Protein AF-0000000070242480 (afdb_homodimer)

Organism: Natronomonas pharaonis (strain ATCC 35678 / DSM 2160 / CIP 103997 / JCM 8858 / NBRC 14720 / NCIMB 2260 / Gabara) (NCBI:txid348780)

Solvent-accessible surface area (backbone atoms only — not comparable to full-atom values): 14295 Å² total; per-residue (Å²): 122,54,41,38,25,44,35,51,63,50,47,48,34,41,70,59,64,35,64,67,38,50,55,55,50,55,77,43,66,78,36,47,43,32,32,33,17,67,33,51,28,51,47,38,44,26,24,78,72,64,75,32,84,49,53,57,66,54,49,51,50,52,43,65,74,69,34,41,76,38,63,38,27,67,66,26,28,50,42,14,42,53,49,43,52,55,26,47,79,68,76,56,60,69,57,70,68,57,32,41,56,48,13,47,14,63,75,68,71,24,31,28,33,37,61,58,66,79,52,68,37,69,79,42,44,73,79,42,54,62,42,82,40,82,91,122,122,54,41,39,24,44,33,53,64,50,48,48,35,41,70,58,64,36,64,67,37,49,53,56,51,55,77,43,66,78,37,46,42,30,34,32,17,68,35,50,29,50,48,38,45,26,24,76,73,65,75,33,83,48,54,55,67,54,48,52,50,52,42,65,73,71,34,40,75,36,64,38,27,67,66,26,30,50,41,14,40,52,51,44,52,56,26,47,77,68,75,56,60,69,57,69,68,58,33,41,57,47,13,48,12,61,74,68,70,24,32,29,33,36,61,59,64,78,54,67,38,69,81,43,44,74,77,42,55,61,43,82,41,82,90,121

pLDDT: mean 96.91, std 2.94, range [77.88, 98.88]

Radius of gyration: 18.8 Å; Cα contacts (8 Å, |Δi|>4): 505; chains: 2; bounding box: 35×50×43 Å

Nearest PDB structures (foldseek):
  5ecw-assembly1_A  TM=7.797E-01  e=3.705E-08  Shigella flexneri
  5ed0-assembly2_B  TM=7.811E-01  e=4.471E-08  Shigella flexneri
  5ecy-assembly1_E  TM=7.741E-01  e=4.471E-08  Shigella flexneri
  6sd6-assembly1_C  TM=7.786E-01  e=6.227E-07  Shigella sonnei
  3tnd-assembly1_G  TM=7.473E-01  e=1.241E-06  Shigella flexneri

InterPro domains:
  IPR002716 PIN domain [PF01850] (5-119)
  IPR022907 VapC family [MF_00265] (4-129)
  IPR029060 PIN-like domain superfamily [SSF88723] (1-117)
  IPR050556 Type II toxin-antitoxin system RNase [PTHR33653] (2-120)

Sequence (272 aa):
MTLLVIDTNLLSDYLNGTDEARAFLAAFERDRWGVPSIVLFEALMGSLYGHIDATPDEIVRSVDSSMEVLETGMETAIEAQELQAALLSRGAPVDQLDALIAAAALEHGGTFATAEKQFWTDDVQEIIQVEPYDPYMTLLVIDTNLLSDYLNGTDEARAFLAAFERDRWGVPSIVLFEALMGSLYGHIDATPDEIVRSVDSSMEVLETGMETAIEAQELQAALLSRGAPVDQLDALIAAAALEHGGTFATAEKQFWTDDVQEIIQVEPYDPY

Foldseek 3Di:
DFEEEEAQVLLLCVQQPPPLSVVVVVVVQVHAYEYEPVSLVVNQVCCVVVNHDDHNVRSCVVCVVRHHYQYQDPQLLVLLVVLQVQCVVVVLHDPSVVSSSQSSCVSVVHEYEDCPCSCVDPSNCVPGHYDHRPPD/DFEEEEAQVLLLCVQQPPPLSVVVVVVVQVHAYEYEPVSLVVNQVCCVVVNHPDHNVRSCVVCVVRHHYQYQDPQLLVLLVVLQVQCVVVVLHDPSVVSSSQSSCVVVVHEYEDCPCSCVDPSNCVPGHYDHRPPD

Secondary structure (DSSP, 8-state):
-PEEEE-HHHHHHHHTT-HHHHHHHHTTTTSEEEEEHHHHHHHHHHHHTTSSSS-HHHHHHHHHHHSEEE-B-HHHHHHHHHHHHHHHHTT----HHHHHHHHHHHHHT-EEEE--GGGGSHHHHTTS-EEE----/--EEEE-HHHHHHHHTT-HHHHHHHHTTTTSEEEEEHHHHHHHHHHHHTTSSSS-HHHHHHHHHHHSEEE-B-HHHHHHHHHHHHHHHHTT----HHHHHHHHHHHHHT-EEEE--GGGGSHHHHTTS-EEE----

Structure (mmCIF, N/CA/C/O backbone):
data_AF-0000000070242480-model_v1
#
loop_
_entity.id
_entity.type
_entity.pdbx_description
1 polymer 'Ribonuclease VapC'
#
loop_
_atom_site.group_PDB
_atom_site.id
_atom_site.type_symbol
_atom_site.label_atom_id
_atom_site.label_alt_id
_atom_site.label_comp_id
_atom_site.label_asym_id
_atom_site.label_entity_id
_atom_site.label_seq_id
_atom_site.pdbx_PDB_ins_code
_atom_site.Cartn_x
_atom_site.Cartn_y
_atom_site.Cartn_z
_atom_site.occupancy
_atom_site.B_iso_or_equiv
_atom_site.auth_seq_id
_atom_site.auth_comp_id
_atom_site.auth_asym_id
_atom_site.auth_atom_id
_atom_site.pdbx_PDB_model_num
ATOM 1 N N . MET A 1 1 ? -18.203 18.078 10.625 1 77.94 1 MET A N 1
ATOM 2 C CA . MET A 1 1 ? -16.797 17.781 10.93 1 77.94 1 MET A CA 1
ATOM 3 C C . MET A 1 1 ? -16.094 17.188 9.727 1 77.94 1 MET A C 1
ATOM 5 O O . MET A 1 1 ? -16.641 16.312 9.047 1 77.94 1 MET A O 1
ATOM 9 N N . THR A 1 2 ? -14.852 17.812 9.273 1 94.81 2 THR A N 1
ATOM 10 C CA . THR A 1 2 ? -14.164 17.406 8.055 1 94.81 2 THR A CA 1
ATOM 11 C C . THR A 1 2 ? -13.133 16.312 8.359 1 94.81 2 THR A C 1
ATOM 13 O O . THR A 1 2 ? -12.867 16.016 9.523 1 94.81 2 THR A O 1
ATOM 16 N N . LEU A 1 3 ? -12.805 15.594 7.316 1 98.31 3 LEU A N 1
ATOM 17 C CA . LEU A 1 3 ? -11.797 14.547 7.473 1 98.31 3 LEU A CA 1
ATOM 18 C C . LEU A 1 3 ? -10.43 15.047 7.027 1 98.31 3 LEU A C 1
ATOM 20 O O . LEU A 1 3 ? -10.266 15.5 5.891 1 98.31 3 LEU A O 1
ATOM 24 N N . LEU A 1 4 ? -9.461 15.023 7.965 1 98.75 4 LEU A N 1
ATOM 25 C CA . LEU A 1 4 ? -8.055 15.266 7.648 1 98.75 4 LEU A CA 1
ATOM 26 C C . LEU A 1 4 ? -7.309 13.945 7.461 1 98.75 4 LEU A C 1
ATOM 28 O O . LEU A 1 4 ? -7.223 13.141 8.391 1 98.75 4 LEU A O 1
ATOM 32 N N . VAL A 1 5 ? -6.824 13.695 6.309 1 98.81 5 VAL A N 1
ATOM 33 C CA . VAL A 1 5 ? -6.09 12.469 6.016 1 98.81 5 VAL A CA 1
ATOM 34 C C . VAL A 1 5 ? -4.59 12.711 6.188 1 98.81 5 VAL A C 1
ATOM 36 O O . VAL 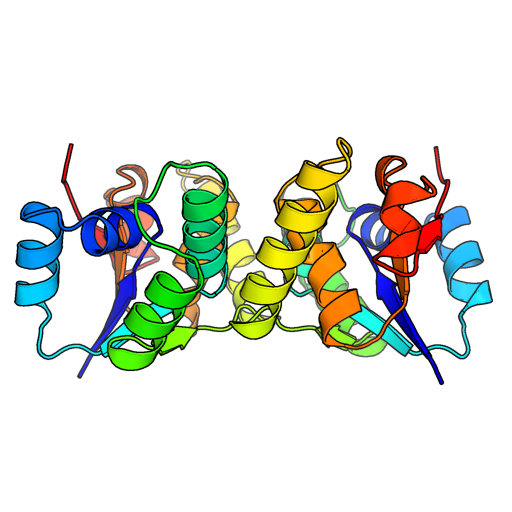A 1 5 ? -4.016 13.57 5.52 1 98.81 5 VAL A O 1
ATOM 39 N N . ILE A 1 6 ? -4 11.906 7.031 1 98.69 6 ILE A N 1
ATOM 40 C CA . ILE A 1 6 ? -2.648 12.125 7.527 1 98.69 6 ILE A CA 1
ATOM 41 C C . ILE A 1 6 ? -1.657 11.305 6.707 1 98.69 6 ILE A C 1
ATOM 43 O O . ILE A 1 6 ? -1.865 10.117 6.48 1 98.69 6 ILE A O 1
ATOM 47 N N . ASP A 1 7 ? -0.581 11.922 6.211 1 98.19 7 ASP A N 1
ATOM 48 C CA . ASP A 1 7 ? 0.424 11.172 5.461 1 98.19 7 ASP A CA 1
ATOM 49 C C . ASP A 1 7 ? 1.497 10.617 6.395 1 98.19 7 ASP A C 1
ATOM 51 O O . ASP A 1 7 ? 1.373 10.703 7.617 1 98.19 7 ASP A O 1
ATOM 55 N N . THR A 1 8 ? 2.465 10 5.852 1 97.5 8 THR A N 1
ATOM 56 C CA . THR A 1 8 ? 3.471 9.258 6.605 1 97.5 8 THR A CA 1
ATOM 57 C C . THR A 1 8 ? 4.32 10.211 7.445 1 97.5 8 THR A C 1
ATOM 59 O O . THR A 1 8 ? 4.523 9.969 8.641 1 97.5 8 THR A O 1
ATOM 62 N N . ASN A 1 9 ? 4.719 11.305 6.887 1 96.31 9 ASN A N 1
ATOM 63 C CA . ASN A 1 9 ? 5.605 12.219 7.59 1 96.31 9 ASN A CA 1
ATOM 64 C C . ASN A 1 9 ? 4.934 12.82 8.82 1 96.31 9 ASN A C 1
ATOM 66 O O . ASN A 1 9 ? 5.531 12.875 9.898 1 96.31 9 ASN A O 1
ATOM 70 N N . LEU A 1 10 ? 3.762 13.281 8.609 1 98 10 LEU A N 1
ATOM 71 C CA . LEU A 1 10 ? 3.023 13.883 9.719 1 98 10 LEU A CA 1
ATOM 72 C C . LEU A 1 10 ? 2.756 12.852 10.812 1 98 10 LEU A C 1
ATOM 74 O O . LEU A 1 10 ? 2.916 13.148 12 1 98 10 LEU A O 1
ATOM 78 N N . LEU A 1 11 ? 2.312 11.672 10.477 1 98.25 11 LEU A N 1
ATOM 79 C CA . LEU A 1 11 ? 2.084 10.641 11.484 1 98.25 11 LEU A CA 1
ATOM 80 C C . LEU A 1 11 ? 3.373 10.305 12.227 1 98.25 11 LEU A C 1
ATOM 82 O O . LEU A 1 11 ? 3.373 10.188 13.453 1 98.25 11 LEU A O 1
ATOM 86 N N . SER A 1 12 ? 4.453 10.062 11.469 1 97.75 12 SER A N 1
ATOM 87 C CA . SER A 1 12 ? 5.738 9.75 12.078 1 97.75 12 SER A CA 1
ATOM 88 C C . SER A 1 12 ? 6.16 10.828 13.078 1 97.75 12 SER A C 1
ATOM 90 O O . SER A 1 12 ? 6.566 10.516 14.195 1 97.75 12 SER A O 1
ATOM 92 N N . ASP A 1 13 ? 6.082 12.117 12.633 1 97.12 13 ASP A N 1
ATOM 93 C CA . ASP A 1 13 ? 6.434 13.234 13.508 1 97.12 13 ASP A CA 1
ATOM 94 C C . ASP A 1 13 ? 5.566 13.234 14.766 1 97.12 13 ASP A C 1
ATOM 96 O O . ASP A 1 13 ? 6.062 13.477 15.867 1 97.12 13 ASP A O 1
ATOM 100 N N . TYR A 1 14 ? 4.273 12.977 14.562 1 96.75 14 TYR A N 1
ATOM 101 C CA . TYR A 1 14 ? 3.344 12.938 15.68 1 96.75 14 TYR A CA 1
ATOM 102 C C . TYR A 1 14 ? 3.723 11.828 16.656 1 96.75 14 TYR A C 1
ATOM 104 O O . TYR A 1 14 ? 3.789 12.062 17.875 1 96.75 14 TYR A O 1
ATOM 112 N N . LEU A 1 15 ? 3.996 10.633 16.172 1 96.69 15 LEU A N 1
ATOM 113 C CA . LEU A 1 15 ? 4.34 9.477 17 1 96.69 15 LEU A CA 1
ATOM 114 C C . LEU A 1 15 ? 5.668 9.695 17.719 1 96.69 15 LEU A C 1
ATOM 116 O O . LEU A 1 15 ? 5.867 9.211 18.828 1 96.69 15 LEU A O 1
ATOM 120 N N . ASN A 1 16 ? 6.531 10.438 17.094 1 95.81 16 ASN A N 1
ATOM 121 C CA . ASN A 1 16 ? 7.832 10.727 17.672 1 95.81 16 ASN A CA 1
ATOM 122 C C . ASN A 1 16 ? 7.758 11.891 18.656 1 95.81 16 ASN A C 1
ATOM 124 O O . ASN A 1 16 ? 8.766 12.281 19.25 1 95.81 16 ASN A O 1
ATOM 128 N N . GLY A 1 17 ? 6.629 12.523 18.766 1 94.06 17 GLY A N 1
ATOM 129 C CA . GLY A 1 17 ? 6.43 13.578 19.75 1 94.06 17 GLY A CA 1
ATOM 130 C C . GLY A 1 17 ? 6.961 14.922 19.312 1 94.06 17 GLY A C 1
ATOM 131 O O . GLY A 1 17 ? 7.367 15.742 20.141 1 94.06 17 GLY A O 1
ATOM 132 N N . THR A 1 18 ? 7.047 15.141 18.062 1 95.25 18 THR A N 1
ATOM 133 C CA . THR A 1 18 ? 7.527 16.406 17.547 1 95.25 18 THR A CA 1
ATOM 134 C C . THR A 1 18 ? 6.531 17.531 17.844 1 95.25 18 THR A C 1
ATOM 136 O O . THR A 1 18 ? 5.34 17.391 17.562 1 95.25 18 THR A O 1
ATOM 139 N N . ASP A 1 19 ? 6.977 18.672 18.25 1 95.81 19 ASP A N 1
ATOM 140 C CA . ASP A 1 19 ? 6.121 19.797 18.625 1 95.81 19 ASP A CA 1
ATOM 141 C C . ASP A 1 19 ? 5.375 20.344 17.422 1 95.81 19 ASP A C 1
ATOM 143 O O . ASP A 1 19 ? 4.203 20.719 17.516 1 95.81 19 ASP A O 1
ATOM 147 N N . GLU A 1 20 ? 6.066 20.406 16.328 1 96.31 20 GLU A N 1
ATOM 148 C CA . GLU A 1 20 ? 5.461 20.938 15.117 1 96.31 20 GLU A CA 1
ATOM 149 C C . GLU A 1 20 ? 4.258 20.094 14.688 1 96.31 20 GLU A C 1
ATOM 151 O O . GLU A 1 20 ? 3.232 20.641 14.273 1 96.31 20 GLU A O 1
ATOM 156 N N . ALA A 1 21 ? 4.344 18.797 14.734 1 97.38 21 ALA A N 1
ATOM 157 C CA . ALA A 1 21 ? 3.248 17.906 14.359 1 97.38 21 ALA A CA 1
ATOM 158 C C . ALA A 1 21 ? 2.068 18.047 15.312 1 97.38 21 ALA A C 1
ATOM 160 O O . ALA A 1 21 ? 0.913 18.078 14.883 1 97.38 21 ALA A O 1
ATOM 161 N N . ARG A 1 22 ? 2.361 18.141 16.594 1 95.75 22 ARG A N 1
ATOM 162 C CA . ARG A 1 22 ? 1.31 18.297 17.594 1 95.75 22 ARG A CA 1
ATOM 163 C C . ARG A 1 22 ? 0.57 19.625 17.406 1 95.75 22 ARG A C 1
ATOM 165 O O . ARG A 1 22 ? -0.661 19.656 17.469 1 95.75 22 ARG A O 1
ATOM 172 N N . ALA A 1 23 ? 1.359 20.641 17.219 1 97 23 ALA A N 1
ATOM 173 C CA . ALA A 1 23 ? 0.762 21.953 16.984 1 97 23 ALA A CA 1
ATOM 174 C C . ALA A 1 23 ? -0.094 21.953 15.719 1 97 23 ALA A C 1
ATOM 176 O O . ALA A 1 23 ? -1.187 22.531 15.703 1 97 23 ALA A O 1
ATOM 177 N N . PHE A 1 24 ? 0.403 21.359 14.664 1 97.88 24 PHE A N 1
ATOM 178 C CA . PHE A 1 24 ? -0.331 21.266 13.406 1 97.88 24 PHE A CA 1
ATOM 179 C C . PHE A 1 24 ? -1.671 20.578 13.609 1 97.88 24 PHE A C 1
ATOM 181 O O . PHE A 1 24 ? -2.715 21.094 13.219 1 97.88 24 PHE A O 1
ATOM 188 N N . LEU A 1 25 ? -1.688 19.422 14.234 1 97.19 25 LEU A N 1
ATOM 189 C CA . LEU A 1 25 ? -2.898 18.625 14.414 1 97.19 25 LEU A CA 1
ATOM 190 C C . LEU A 1 25 ? -3.859 19.312 15.383 1 97.19 25 LEU A C 1
ATOM 192 O O . LEU A 1 25 ? -5.078 19.156 15.273 1 97.19 25 LEU A O 1
ATOM 196 N N . ALA A 1 26 ? -3.295 20.094 16.328 1 96.56 26 ALA A N 1
ATOM 197 C CA . ALA A 1 26 ? -4.129 20.844 17.266 1 96.56 26 ALA A CA 1
ATOM 198 C C . ALA A 1 26 ? -5.027 21.828 16.531 1 96.56 26 ALA A C 1
ATOM 200 O O . ALA A 1 26 ? -6.156 22.078 16.969 1 96.56 26 ALA A O 1
ATOM 201 N N . ALA A 1 27 ? -4.566 22.344 15.445 1 97.12 27 ALA A N 1
ATOM 202 C CA . ALA A 1 27 ? -5.344 23.281 14.641 1 97.12 27 ALA A CA 1
ATOM 203 C C . ALA A 1 27 ? -6.543 22.594 14 1 97.12 27 ALA A C 1
ATOM 205 O O . ALA A 1 27 ? -7.48 23.266 13.547 1 97.12 27 ALA A O 1
ATOM 206 N N . PHE A 1 28 ? -6.527 21.266 14.008 1 97.56 28 PHE A N 1
ATOM 207 C CA . PHE A 1 28 ? -7.602 20.484 13.414 1 97.56 28 PHE A CA 1
ATOM 208 C C . PHE A 1 28 ? -8.266 19.594 14.461 1 97.56 28 PHE A C 1
ATOM 210 O O . PHE A 1 28 ? -8.766 18.516 14.141 1 97.56 28 PHE A O 1
ATOM 217 N N . GLU A 1 29 ? -8.25 19.984 15.695 1 95 29 GLU A N 1
ATOM 218 C CA . GLU A 1 29 ? -8.727 19.188 16.812 1 95 29 GLU A CA 1
ATOM 219 C C . GLU A 1 29 ? -10.211 18.875 16.672 1 95 29 GLU A C 1
ATOM 221 O O . GLU A 1 29 ? -10.703 17.906 17.281 1 95 29 GLU A O 1
ATOM 226 N N . ARG A 1 30 ? -10.977 19.656 15.898 1 95.62 30 ARG A N 1
ATOM 227 C CA . ARG A 1 30 ? -12.406 19.438 15.727 1 95.62 30 ARG A CA 1
ATOM 228 C C . ARG A 1 30 ? -12.68 18.516 14.547 1 95.62 30 ARG A C 1
ATOM 230 O O . ARG A 1 30 ? -13.789 17.984 14.406 1 95.62 30 ARG A O 1
ATOM 237 N N . ASP A 1 31 ? -11.641 18.219 13.695 1 97.25 31 ASP A N 1
ATOM 238 C CA . ASP A 1 31 ? -11.781 17.359 12.531 1 97.25 31 ASP A CA 1
ATOM 239 C C . ASP A 1 31 ? -11.547 15.891 12.914 1 97.25 31 ASP A C 1
ATOM 241 O O . ASP A 1 31 ? -10.969 15.602 13.961 1 97.25 31 ASP A O 1
ATOM 245 N N . ARG A 1 32 ? -12.156 15.031 12.109 1 97.44 32 ARG A N 1
ATOM 246 C CA . ARG A 1 32 ? -11.719 13.641 12.164 1 97.44 32 ARG A CA 1
ATOM 247 C C . ARG A 1 32 ? -10.336 13.477 11.531 1 97.44 32 ARG A C 1
ATOM 249 O O . ARG A 1 32 ? -10.023 14.125 10.531 1 97.44 32 ARG A O 1
ATOM 256 N N . TRP A 1 33 ? -9.531 12.641 12.148 1 98.5 33 TRP A N 1
ATOM 257 C CA . TRP A 1 33 ? -8.227 12.32 11.594 1 98.5 33 TRP A CA 1
ATOM 258 C C . TRP A 1 33 ? -8.211 10.914 11.008 1 98.5 33 TRP A C 1
ATOM 260 O O . TRP A 1 33 ? -8.531 9.945 11.695 1 98.5 33 TRP A O 1
ATOM 270 N N . GLY A 1 34 ? -7.938 10.805 9.711 1 98.75 34 GLY A N 1
ATOM 271 C CA . GLY A 1 34 ? -7.824 9.523 9.039 1 98.75 34 GLY A CA 1
ATOM 272 C C . GLY A 1 34 ? -6.395 9.141 8.711 1 98.75 34 GLY A C 1
ATOM 273 O O . GLY A 1 34 ? -5.609 9.977 8.258 1 98.75 34 GLY A O 1
ATOM 274 N N . VAL A 1 35 ? -6.074 7.934 8.984 1 98.88 35 VAL A N 1
ATOM 275 C CA . VAL A 1 35 ? -4.781 7.363 8.633 1 98.88 35 VAL A CA 1
ATOM 276 C C . VAL A 1 35 ? -4.973 6.234 7.617 1 98.88 35 VAL A C 1
ATOM 278 O O . VAL A 1 35 ? -5.461 5.156 7.965 1 98.88 35 VAL A O 1
ATOM 281 N N . PRO A 1 36 ? -4.562 6.504 6.359 1 98.81 36 PRO A N 1
ATOM 282 C CA . PRO A 1 36 ? -4.613 5.371 5.426 1 98.81 36 PRO A CA 1
ATOM 283 C C . PRO A 1 36 ? -3.84 4.156 5.934 1 98.81 36 PRO A C 1
ATOM 285 O O . PRO A 1 36 ? -2.775 4.305 6.539 1 98.81 36 PRO A O 1
ATOM 288 N N . SER A 1 37 ? -4.367 2.996 5.672 1 98.75 37 SER A N 1
ATOM 289 C CA . SER A 1 37 ? -3.736 1.769 6.145 1 98.75 37 SER A CA 1
ATOM 290 C C . SER A 1 37 ? -2.301 1.655 5.645 1 98.75 37 SER A C 1
ATOM 292 O O . SER A 1 37 ? -1.439 1.104 6.336 1 98.75 37 SER A O 1
ATOM 294 N N . ILE A 1 38 ? -1.979 2.203 4.512 1 98.81 38 ILE A N 1
ATOM 295 C CA . ILE A 1 38 ? -0.629 2.209 3.961 1 98.81 38 ILE A CA 1
ATOM 296 C C . ILE A 1 38 ? 0.284 3.059 4.844 1 98.81 38 ILE A C 1
ATOM 298 O O . ILE A 1 38 ? 1.458 2.729 5.031 1 98.81 38 ILE A O 1
ATOM 302 N N . VAL A 1 39 ? -0.237 4.141 5.328 1 98.81 39 VAL A N 1
ATOM 303 C CA . VAL A 1 39 ? 0.525 5.02 6.211 1 98.81 39 VAL A CA 1
ATOM 304 C C . VAL A 1 39 ? 0.793 4.309 7.535 1 98.81 39 VAL A C 1
ATOM 306 O O . VAL A 1 39 ? 1.898 4.391 8.078 1 98.81 39 VAL A O 1
ATOM 309 N N . LEU A 1 40 ? -0.205 3.604 8.039 1 98.81 40 LEU A N 1
ATOM 310 C CA . LEU A 1 40 ? 0.013 2.799 9.242 1 98.81 40 LEU A CA 1
ATOM 311 C C . LEU A 1 40 ? 1.098 1.753 9 1 98.81 40 LEU A C 1
ATOM 313 O O . LEU A 1 40 ? 1.979 1.564 9.844 1 98.81 40 LEU A O 1
ATOM 317 N N . PHE A 1 41 ? 1.049 1.116 7.902 1 98.81 41 PHE A N 1
ATOM 318 C CA . PHE A 1 41 ? 2.057 0.137 7.516 1 98.81 41 PHE A CA 1
ATOM 319 C C . PHE A 1 41 ? 3.449 0.757 7.535 1 98.81 41 PHE A C 1
ATOM 321 O O . PHE A 1 41 ? 4.383 0.184 8.102 1 98.81 41 PHE A O 1
ATOM 328 N N . GLU A 1 42 ? 3.553 1.902 6.949 1 98.69 42 GLU A N 1
ATOM 329 C CA . GLU A 1 42 ? 4.844 2.586 6.91 1 98.69 42 GLU A CA 1
ATOM 330 C C . GLU A 1 42 ? 5.332 2.91 8.32 1 98.69 42 GLU A C 1
ATOM 332 O O . GLU A 1 42 ? 6.523 2.787 8.609 1 98.69 42 GLU A O 1
ATOM 337 N N . ALA A 1 43 ? 4.434 3.336 9.156 1 98.62 43 ALA A N 1
ATOM 338 C CA . ALA A 1 43 ? 4.797 3.645 10.531 1 98.62 43 ALA A CA 1
ATOM 339 C C . ALA A 1 43 ? 5.27 2.393 11.266 1 98.62 43 ALA A C 1
ATOM 341 O O . ALA A 1 43 ? 6.262 2.432 12 1 98.62 43 ALA A O 1
ATOM 342 N N . LEU A 1 44 ? 4.551 1.295 11.078 1 98.81 44 LEU A N 1
ATOM 343 C CA . LEU A 1 44 ? 4.926 0.038 11.719 1 98.81 44 LEU A CA 1
ATOM 344 C C . LEU A 1 44 ? 6.297 -0.431 11.234 1 98.81 44 LEU A C 1
ATOM 346 O O . LEU A 1 44 ? 7.117 -0.885 12.031 1 98.81 44 LEU A O 1
ATOM 350 N N . MET A 1 45 ? 6.551 -0.308 9.945 1 98.69 45 MET A N 1
ATOM 351 C CA . MET A 1 45 ? 7.879 -0.621 9.43 1 98.69 45 MET A CA 1
ATOM 352 C C . MET A 1 45 ? 8.922 0.333 9.992 1 98.69 45 MET A C 1
ATOM 354 O O . MET A 1 45 ? 10.055 -0.071 10.266 1 98.69 45 MET A O 1
ATOM 358 N N . GLY A 1 46 ? 8.5 1.585 10.086 1 98.25 46 GLY A N 1
ATOM 359 C CA . GLY A 1 46 ? 9.391 2.547 10.719 1 98.25 46 GLY A CA 1
ATOM 360 C C . GLY A 1 46 ? 9.812 2.141 12.117 1 98.25 46 GLY A C 1
ATOM 361 O O . GLY A 1 46 ? 10.969 2.344 12.5 1 98.25 46 GLY A O 1
ATOM 362 N N . SER A 1 47 ? 8.922 1.66 12.883 1 98.19 47 SER A N 1
ATOM 363 C CA . SER A 1 47 ? 9.242 1.122 14.203 1 98.19 47 SER A CA 1
ATOM 364 C C . SER A 1 47 ? 10.227 -0.038 14.102 1 98.19 47 SER A C 1
ATOM 366 O O . SER A 1 47 ? 11.227 -0.071 14.812 1 98.19 47 SER A O 1
ATOM 368 N N . LEU A 1 48 ? 9.961 -0.995 13.242 1 98.12 48 LEU A N 1
ATOM 369 C CA . LEU A 1 48 ? 10.773 -2.191 13.055 1 98.12 48 LEU A CA 1
ATOM 370 C C . LEU A 1 48 ? 12.211 -1.825 12.695 1 98.12 48 LEU A C 1
ATOM 372 O O . LEU A 1 48 ? 13.156 -2.467 13.164 1 98.12 48 LEU A O 1
ATOM 376 N N . TYR A 1 49 ? 12.375 -0.739 11.938 1 97.81 49 TYR A N 1
ATOM 377 C CA . TYR A 1 49 ? 13.695 -0.39 11.43 1 97.81 49 TYR A CA 1
ATOM 378 C C . TYR A 1 49 ? 14.305 0.747 12.242 1 97.81 49 TYR A C 1
ATOM 380 O O . TYR A 1 49 ? 15.375 1.256 11.906 1 97.81 49 TYR A O 1
ATOM 388 N N . GLY A 1 50 ? 13.648 1.212 13.195 1 96.75 50 GLY A N 1
ATOM 389 C CA . GLY A 1 50 ? 14.234 2.105 14.18 1 96.75 50 GLY A CA 1
ATOM 390 C C . GLY A 1 50 ? 14.078 3.572 13.82 1 96.75 50 GLY A C 1
ATOM 391 O O . GLY A 1 50 ? 14.742 4.434 14.406 1 96.75 50 GLY A O 1
ATOM 392 N N . HIS A 1 51 ? 13.148 3.9 12.891 1 95.88 51 HIS A N 1
ATOM 393 C CA . HIS A 1 51 ? 12.93 5.281 12.477 1 95.88 51 HIS A CA 1
ATOM 394 C C . HIS A 1 51 ? 11.875 5.961 13.352 1 95.88 51 HIS A C 1
ATOM 396 O O . HIS A 1 51 ? 11.766 7.188 13.359 1 95.88 51 HIS A O 1
ATOM 402 N N . ILE A 1 52 ? 11.039 5.191 13.914 1 96.81 52 ILE A N 1
ATOM 403 C CA . ILE A 1 52 ? 10.039 5.672 14.875 1 96.81 52 ILE A CA 1
ATOM 404 C C . ILE A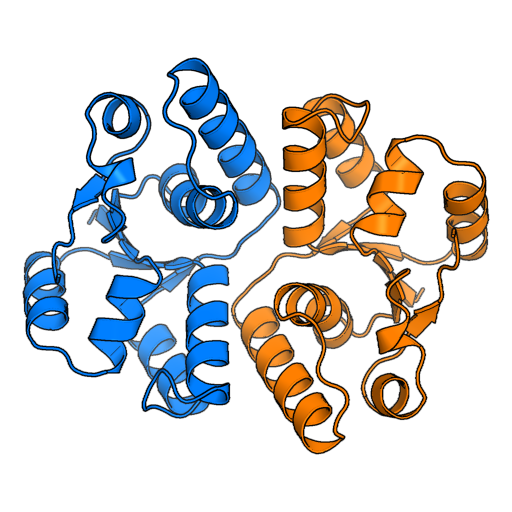 1 52 ? 10.297 5.051 16.25 1 96.81 52 ILE A C 1
ATOM 406 O O . ILE A 1 52 ? 10.438 3.83 16.359 1 96.81 52 ILE A O 1
ATOM 410 N N . ASP A 1 53 ? 10.406 5.895 17.172 1 94.94 53 ASP A N 1
ATOM 411 C CA . ASP A 1 53 ? 10.711 5.43 18.516 1 94.94 53 ASP A CA 1
ATOM 412 C C . ASP A 1 53 ? 9.445 5.012 19.266 1 94.94 53 ASP A C 1
ATOM 414 O O . ASP A 1 53 ? 9.078 5.621 20.266 1 94.94 53 ASP A O 1
ATOM 418 N N . ALA A 1 54 ? 8.758 4.074 18.906 1 97.19 54 ALA A N 1
ATOM 419 C CA . ALA A 1 54 ? 7.562 3.447 19.484 1 97.19 54 ALA A CA 1
ATOM 420 C C . ALA A 1 54 ? 7.434 1.998 19.016 1 97.19 54 ALA A C 1
ATOM 422 O O . ALA A 1 54 ? 7.789 1.665 17.891 1 97.19 54 ALA A O 1
ATOM 423 N N . THR A 1 55 ? 6.961 1.152 19.906 1 97.81 55 THR A N 1
ATOM 424 C CA . THR A 1 55 ? 6.715 -0.232 19.516 1 97.81 55 THR A CA 1
ATOM 425 C C . THR A 1 55 ? 5.508 -0.327 18.594 1 97.81 55 THR A C 1
ATOM 427 O O . THR A 1 55 ? 4.68 0.584 18.547 1 97.81 55 THR A O 1
ATOM 430 N N . PRO A 1 56 ? 5.43 -1.38 17.844 1 98.12 56 PRO A N 1
ATOM 431 C CA . PRO A 1 56 ? 4.246 -1.574 17 1 98.12 56 PRO A CA 1
ATOM 432 C C . PRO A 1 56 ? 2.941 -1.488 17.781 1 98.12 56 PRO A C 1
ATOM 434 O O . PRO A 1 56 ? 1.973 -0.881 17.328 1 98.12 56 PRO A O 1
ATOM 437 N N . ASP A 1 57 ? 2.951 -2.053 18.938 1 97.75 57 ASP A N 1
ATOM 438 C CA . ASP A 1 57 ? 1.757 -2.02 19.766 1 97.75 57 ASP A CA 1
ATOM 439 C C . ASP A 1 57 ? 1.397 -0.587 20.156 1 97.75 57 ASP A C 1
ATOM 441 O O . ASP A 1 57 ? 0.221 -0.22 20.188 1 97.75 57 ASP A O 1
ATOM 445 N N . GLU A 1 58 ? 2.355 0.179 20.516 1 97.75 58 GLU A N 1
ATOM 446 C CA . GLU A 1 58 ? 2.127 1.577 20.875 1 97.75 58 GLU A CA 1
ATOM 447 C C . GLU A 1 58 ? 1.574 2.365 19.688 1 97.75 58 GLU A C 1
ATOM 449 O O . GLU A 1 58 ? 0.669 3.186 19.859 1 97.75 58 GLU A O 1
ATOM 454 N N . ILE A 1 59 ? 2.135 2.102 18.547 1 98.5 59 ILE A N 1
ATOM 455 C CA . ILE A 1 59 ? 1.681 2.771 17.328 1 98.5 59 ILE A CA 1
ATOM 456 C C . ILE A 1 59 ? 0.218 2.422 17.062 1 98.5 59 ILE A C 1
ATOM 458 O O . ILE A 1 59 ? -0.612 3.311 16.859 1 98.5 59 ILE A O 1
ATOM 462 N N . VAL A 1 60 ? -0.161 1.173 17.078 1 98.31 60 VAL A N 1
ATOM 463 C CA . VAL A 1 60 ? -1.515 0.707 16.797 1 98.31 60 VAL A CA 1
ATOM 464 C C . VAL A 1 60 ? -2.486 1.281 17.812 1 98.31 60 VAL A C 1
ATOM 466 O O . VAL A 1 60 ? -3.566 1.76 17.469 1 98.31 60 VAL A O 1
ATOM 469 N N . ARG A 1 61 ? -2.072 1.271 19.031 1 97.12 61 ARG A N 1
ATOM 470 C CA . ARG A 1 61 ? -2.922 1.811 20.094 1 97.12 61 ARG A CA 1
ATOM 471 C C . ARG A 1 61 ? -3.164 3.303 19.891 1 97.12 61 ARG A C 1
ATOM 473 O O . ARG A 1 61 ? -4.293 3.777 20.031 1 97.12 61 ARG A O 1
ATOM 480 N N . SER A 1 62 ? -2.102 3.998 19.625 1 95.75 62 SER A N 1
ATOM 481 C CA . SER A 1 62 ? -2.215 5.438 19.406 1 95.75 62 SER A CA 1
ATOM 482 C C . SER A 1 62 ? -3.141 5.754 18.25 1 95.75 62 SER A C 1
ATOM 484 O O . SER A 1 62 ? -4.039 6.59 18.359 1 95.75 62 SER A O 1
ATOM 486 N N . VAL A 1 63 ? -2.971 5.082 17.109 1 97.31 63 VAL A N 1
ATOM 487 C CA . VAL A 1 63 ? -3.771 5.324 15.914 1 97.31 63 VAL A CA 1
ATOM 488 C C . VAL A 1 63 ? -5.219 4.906 16.172 1 97.31 63 VAL A C 1
ATOM 490 O O . VAL A 1 63 ? -6.148 5.652 15.859 1 97.31 63 VAL A O 1
ATOM 493 N N . ASP A 1 64 ? -5.398 3.805 16.734 1 93.81 64 ASP A N 1
ATOM 494 C CA . ASP A 1 64 ? -6.734 3.262 16.953 1 93.81 64 ASP A CA 1
ATOM 495 C C . ASP A 1 64 ? -7.52 4.129 17.938 1 93.81 64 ASP A C 1
ATOM 497 O O . ASP A 1 64 ? -8.742 4.23 17.844 1 93.81 64 ASP A O 1
ATOM 501 N N . SER A 1 65 ? -6.84 4.758 18.891 1 93.88 65 SER A N 1
ATOM 502 C CA . SER A 1 65 ? -7.508 5.527 19.938 1 93.88 65 SER A CA 1
ATOM 503 C C . SER A 1 65 ? -7.844 6.938 19.453 1 93.88 65 SER A C 1
ATOM 505 O O . SER A 1 65 ? -8.828 7.527 19.906 1 93.88 65 SER A O 1
ATOM 507 N N . SER A 1 66 ? -7.062 7.441 18.531 1 92.62 66 SER A N 1
ATOM 508 C CA . SER A 1 66 ? -7.168 8.875 18.266 1 92.62 66 SER A CA 1
ATOM 509 C C . SER A 1 66 ? -7.512 9.141 16.812 1 92.62 66 SER A C 1
ATOM 511 O O . SER A 1 66 ? -7.863 10.266 16.453 1 92.62 66 SER A O 1
ATOM 513 N N . MET A 1 67 ? -7.441 8.133 15.992 1 97.06 67 MET A N 1
ATOM 514 C CA . MET A 1 67 ? -7.617 8.305 14.555 1 97.06 67 MET A CA 1
ATOM 515 C C . MET A 1 67 ? -8.422 7.16 13.961 1 97.06 67 MET A C 1
ATOM 517 O O . MET A 1 67 ? -8.773 6.207 14.664 1 97.06 67 MET A O 1
ATOM 521 N N . GLU A 1 68 ? -8.805 7.336 12.766 1 97.5 68 GLU A N 1
ATOM 522 C CA . GLU A 1 68 ? -9.5 6.312 11.992 1 97.5 68 GLU A CA 1
ATOM 523 C C . GLU A 1 68 ? -8.602 5.734 10.898 1 97.5 68 GLU A C 1
ATOM 525 O O . GLU A 1 68 ? -8.039 6.48 10.094 1 97.5 68 GLU A O 1
ATOM 530 N N . VAL A 1 69 ? -8.438 4.426 10.922 1 98.62 69 VAL A N 1
ATOM 531 C CA . VAL A 1 69 ? -7.676 3.812 9.844 1 98.62 69 VAL A CA 1
ATOM 532 C C . VAL A 1 69 ? -8.547 3.713 8.594 1 98.62 69 VAL A C 1
ATOM 534 O O . VAL A 1 69 ? -9.648 3.17 8.633 1 98.62 69 VAL A O 1
ATOM 537 N N . LEU A 1 70 ? -8.117 4.262 7.527 1 98.62 70 LEU A N 1
ATOM 538 C CA . LEU A 1 70 ? -8.805 4.188 6.242 1 98.62 70 LEU A CA 1
ATOM 539 C C . LEU A 1 70 ? -8.266 3.031 5.406 1 98.62 70 LEU A C 1
ATOM 541 O O . LEU A 1 70 ? -7.113 3.062 4.965 1 98.62 70 LEU A O 1
ATOM 545 N N . GLU A 1 71 ? -9.117 2.08 5.164 1 98.5 71 GLU A N 1
ATOM 546 C CA . GLU A 1 71 ? -8.695 0.887 4.438 1 98.5 71 GLU A CA 1
ATOM 547 C C . GLU A 1 71 ? -8.375 1.21 2.98 1 98.5 71 GLU A C 1
ATOM 549 O O . GLU A 1 71 ? -9.008 2.078 2.377 1 98.5 71 GLU A O 1
ATOM 554 N N . THR A 1 72 ? -7.379 0.573 2.475 1 98.81 72 THR A N 1
ATOM 555 C CA . THR A 1 72 ? -7.059 0.641 1.053 1 98.81 72 THR A CA 1
ATOM 556 C C . THR A 1 72 ? -7.746 -0.486 0.288 1 98.81 72 THR A C 1
ATOM 558 O O . THR A 1 72 ? -7.398 -1.658 0.456 1 98.81 72 THR A O 1
ATOM 561 N N . GLY A 1 73 ? -8.703 -0.141 -0.483 1 98.56 73 GLY A N 1
ATOM 562 C CA . GLY A 1 73 ? -9.461 -1.113 -1.254 1 98.56 73 GLY A CA 1
ATOM 563 C C . GLY A 1 73 ? -9.43 -0.849 -2.748 1 98.56 73 GLY A C 1
ATOM 564 O O . GLY A 1 73 ? -8.523 -0.174 -3.242 1 98.56 73 GLY A O 1
ATOM 565 N N . MET A 1 74 ? -10.336 -1.522 -3.416 1 98.12 74 MET A N 1
ATOM 566 C CA . MET A 1 74 ? -10.438 -1.38 -4.867 1 98.12 74 MET A CA 1
ATOM 567 C C . MET A 1 74 ? -10.664 0.078 -5.254 1 98.12 74 MET A C 1
ATOM 569 O O . MET A 1 74 ? -10.008 0.591 -6.164 1 98.12 74 MET A O 1
ATOM 573 N N . GLU A 1 75 ? -11.547 0.701 -4.527 1 98.31 75 GLU A N 1
ATOM 574 C CA . GLU A 1 75 ? -11.859 2.092 -4.844 1 98.31 75 GLU A CA 1
ATOM 575 C C . GLU A 1 75 ? -10.641 2.99 -4.645 1 98.31 75 GLU A C 1
ATOM 577 O O . GLU A 1 75 ? -10.398 3.896 -5.445 1 98.31 75 GLU A O 1
ATOM 582 N N . THR A 1 76 ? -9.906 2.756 -3.609 1 98.88 76 THR A N 1
ATOM 583 C CA . THR A 1 76 ? -8.695 3.539 -3.379 1 98.88 76 THR A CA 1
ATOM 584 C C . THR A 1 76 ? -7.723 3.383 -4.543 1 98.88 76 THR A C 1
ATOM 586 O O . THR A 1 76 ? -7.129 4.363 -5 1 98.88 76 THR A O 1
ATOM 589 N N . ALA A 1 77 ? -7.523 2.15 -4.984 1 98.81 77 ALA A N 1
ATOM 590 C CA . ALA A 1 77 ? -6.609 1.859 -6.082 1 98.81 77 ALA A CA 1
ATOM 591 C C . ALA A 1 77 ? -7.035 2.584 -7.355 1 98.81 77 ALA A C 1
ATOM 593 O O . ALA A 1 77 ? -6.203 3.166 -8.055 1 98.81 77 ALA A O 1
ATOM 594 N N . ILE A 1 78 ? -8.297 2.582 -7.598 1 98.62 78 ILE A N 1
ATOM 595 C CA . ILE A 1 78 ? -8.836 3.236 -8.789 1 98.62 78 ILE A CA 1
ATOM 596 C C . ILE A 1 78 ? -8.625 4.746 -8.68 1 98.62 78 ILE A C 1
ATOM 598 O O . ILE A 1 78 ? -8.125 5.375 -9.617 1 98.62 78 ILE A O 1
ATOM 602 N N . GLU A 1 79 ? -8.984 5.301 -7.543 1 98.69 79 GLU A N 1
ATOM 603 C CA . GLU A 1 79 ? -8.797 6.73 -7.316 1 98.69 79 GLU A CA 1
ATOM 604 C C . GLU A 1 79 ? -7.336 7.129 -7.484 1 98.69 79 GLU A C 1
ATOM 606 O O . GLU A 1 79 ? -7.035 8.195 -8.016 1 98.69 79 GLU A O 1
ATOM 611 N N . ALA A 1 80 ? -6.449 6.316 -6.992 1 98.88 80 ALA A N 1
ATOM 612 C CA . ALA A 1 80 ? -5.023 6.605 -7.094 1 98.88 80 ALA A CA 1
ATOM 613 C C . ALA A 1 80 ? -4.574 6.668 -8.555 1 98.88 80 ALA A C 1
ATOM 615 O O . ALA A 1 80 ? -3.814 7.559 -8.938 1 98.88 80 ALA A O 1
ATOM 616 N N . GLN A 1 81 ? -4.992 5.68 -9.312 1 98.81 81 GLN A N 1
ATOM 617 C CA . GLN A 1 81 ? -4.652 5.66 -10.727 1 98.81 81 GLN A CA 1
ATOM 618 C C . GLN A 1 81 ? -5.203 6.891 -11.445 1 98.81 81 GLN A C 1
ATOM 620 O O . GLN A 1 81 ? -4.512 7.508 -12.25 1 98.81 81 GLN A O 1
ATOM 625 N N . GLU A 1 82 ? -6.426 7.242 -11.18 1 98.5 82 GLU A N 1
ATOM 626 C CA . GLU A 1 82 ? -7.051 8.414 -11.797 1 98.5 82 GLU A CA 1
ATOM 627 C C . GLU A 1 82 ? -6.332 9.695 -11.391 1 98.5 82 GLU A C 1
ATOM 629 O O . GLU A 1 82 ? -6.109 10.578 -12.227 1 98.5 82 GLU A O 1
ATOM 634 N N . LEU A 1 83 ? -6.027 9.773 -10.141 1 98.5 83 LEU A N 1
ATOM 635 C CA . LEU A 1 83 ? -5.285 10.938 -9.656 1 98.5 83 LEU A CA 1
ATOM 636 C C . LEU A 1 83 ? -3.947 11.062 -10.375 1 98.5 83 LEU A C 1
ATOM 638 O O . LEU A 1 83 ? -3.6 12.141 -10.867 1 98.5 83 LEU A O 1
ATOM 642 N N . GLN A 1 84 ? -3.186 9.938 -10.398 1 98.44 84 GLN A N 1
ATOM 643 C CA . GLN A 1 84 ? -1.872 9.969 -11.039 1 98.44 84 GLN A CA 1
ATOM 644 C C . GLN A 1 84 ? -1.984 10.312 -12.516 1 98.44 84 GLN A C 1
ATOM 646 O O . GLN A 1 84 ? -1.167 11.062 -13.047 1 98.44 84 GLN A O 1
ATOM 651 N N . ALA A 1 85 ? -2.98 9.789 -13.164 1 98.44 85 ALA A N 1
ATOM 652 C CA . ALA A 1 85 ? -3.211 10.102 -14.57 1 98.44 85 ALA A CA 1
ATOM 653 C C . ALA A 1 85 ? -3.451 11.602 -14.766 1 98.44 85 ALA A C 1
ATOM 655 O O . ALA A 1 85 ? -2.887 12.211 -15.68 1 98.44 85 ALA A O 1
ATOM 656 N N . ALA A 1 86 ? -4.285 12.156 -13.945 1 97.81 86 ALA A N 1
ATOM 657 C CA . ALA A 1 86 ? -4.586 13.586 -14.016 1 97.81 86 ALA A CA 1
ATOM 658 C C . ALA A 1 86 ? -3.332 14.422 -13.781 1 97.81 86 ALA A C 1
ATOM 660 O O . ALA A 1 86 ? -3.105 15.414 -14.477 1 97.81 86 ALA A O 1
ATOM 661 N N . LEU A 1 87 ? -2.531 14.039 -12.828 1 97.06 87 LEU A N 1
ATOM 662 C CA . LEU A 1 87 ? -1.314 14.773 -12.508 1 97.06 87 LEU A CA 1
ATOM 663 C C . LEU A 1 87 ? -0.302 14.672 -13.641 1 97.06 87 LEU A C 1
ATOM 665 O O . LEU A 1 87 ? 0.374 15.656 -13.969 1 97.06 87 LEU A O 1
ATOM 669 N N . LEU A 1 88 ? -0.187 13.508 -14.172 1 96.75 88 LEU A N 1
ATOM 670 C CA . LEU A 1 88 ? 0.698 13.297 -15.312 1 96.75 88 LEU A CA 1
ATOM 671 C C . LEU A 1 88 ? 0.336 14.234 -16.469 1 96.75 88 LEU A C 1
ATOM 673 O O . LEU A 1 88 ? 1.218 14.836 -17.078 1 96.75 88 LEU A O 1
ATOM 677 N N . SER A 1 89 ? -0.943 14.344 -16.719 1 95.88 89 SER A N 1
ATOM 678 C CA . SER A 1 89 ? -1.427 15.18 -17.812 1 95.88 89 SER A CA 1
ATOM 679 C C . SER A 1 89 ? -1.126 16.656 -17.547 1 95.88 89 SER A C 1
ATOM 681 O O . SER A 1 89 ? -1.096 17.453 -18.484 1 95.88 89 SER A O 1
ATOM 683 N N . ARG A 1 90 ? -0.878 16.969 -16.297 1 93.81 90 ARG A N 1
ATOM 684 C CA . ARG A 1 90 ? -0.592 18.344 -15.914 1 93.81 90 ARG A CA 1
ATOM 685 C C . ARG A 1 90 ? 0.904 18.562 -15.711 1 93.81 90 ARG A C 1
ATOM 687 O O . ARG A 1 90 ? 1.329 19.625 -15.258 1 93.81 90 ARG A O 1
ATOM 694 N N . GLY A 1 91 ? 1.758 17.531 -15.953 1 94.19 91 GLY A N 1
ATOM 695 C CA . GLY A 1 91 ? 3.205 17.609 -15.828 1 94.19 91 GLY A CA 1
ATOM 696 C C . GLY A 1 91 ? 3.678 17.625 -14.383 1 94.19 91 GLY A C 1
ATOM 697 O O . GLY A 1 91 ? 4.77 18.125 -14.086 1 94.19 91 GLY A O 1
ATOM 698 N N . ALA A 1 92 ? 2.84 17.141 -13.422 1 94 92 ALA A N 1
ATOM 699 C CA . ALA A 1 92 ? 3.176 17.172 -12 1 94 92 ALA A CA 1
ATOM 700 C C . ALA A 1 92 ? 2.945 15.82 -11.344 1 94 92 ALA A C 1
ATOM 702 O O . ALA A 1 92 ? 2.268 15.734 -10.312 1 94 92 ALA A O 1
ATOM 703 N N . PRO A 1 93 ? 3.471 14.773 -11.938 1 95.06 93 PRO A N 1
ATOM 704 C CA . PRO A 1 93 ? 3.295 13.461 -11.305 1 95.06 93 PRO A CA 1
ATOM 705 C C . PRO A 1 93 ? 3.93 13.391 -9.922 1 95.06 93 PRO A C 1
ATOM 707 O O . PRO A 1 93 ? 4.836 14.164 -9.609 1 95.06 93 PRO A O 1
ATOM 710 N N . VAL A 1 94 ? 3.441 12.516 -9.109 1 95.94 94 VAL A N 1
ATOM 711 C CA . VAL A 1 94 ? 3.988 12.289 -7.777 1 95.94 94 VAL A CA 1
ATOM 712 C C . VAL A 1 94 ? 4.426 10.836 -7.641 1 95.94 94 VAL A C 1
ATOM 714 O O . VAL A 1 94 ? 4.199 10.023 -8.539 1 95.94 94 VAL A O 1
ATOM 717 N N . ASP A 1 95 ? 5.121 10.547 -6.57 1 96.38 95 ASP A N 1
ATOM 718 C CA . ASP A 1 95 ? 5.438 9.156 -6.25 1 96.38 95 ASP A CA 1
ATOM 719 C C . ASP A 1 95 ? 4.168 8.305 -6.168 1 96.38 95 ASP A C 1
ATOM 721 O O . ASP A 1 95 ? 3.146 8.758 -5.648 1 96.38 95 ASP A O 1
ATOM 725 N N . GLN A 1 96 ? 4.266 7.121 -6.703 1 97.12 96 GLN A N 1
ATOM 726 C CA . GLN A 1 96 ? 3.082 6.281 -6.824 1 97.12 96 GLN A CA 1
ATOM 727 C C . GLN A 1 96 ? 2.463 6.004 -5.457 1 97.12 96 GLN A C 1
ATOM 729 O O . GLN A 1 96 ? 1.239 6.023 -5.305 1 97.12 96 GLN A O 1
ATOM 734 N N . LEU A 1 97 ? 3.291 5.742 -4.426 1 97.25 97 LEU A N 1
ATOM 735 C CA . LEU A 1 97 ? 2.738 5.492 -3.098 1 97.25 97 LEU A CA 1
ATOM 736 C C . LEU A 1 97 ? 2.123 6.762 -2.518 1 97.25 97 LEU A C 1
ATOM 738 O O . LEU A 1 97 ? 1.121 6.699 -1.801 1 97.25 97 LEU A O 1
ATOM 742 N N . ASP A 1 98 ? 2.703 7.914 -2.811 1 97.56 98 ASP A N 1
ATOM 743 C CA . ASP A 1 98 ? 2.104 9.18 -2.398 1 97.56 98 ASP A CA 1
ATOM 744 C C . ASP A 1 98 ? 0.726 9.367 -3.029 1 97.56 98 ASP A C 1
ATOM 746 O O . ASP A 1 98 ? -0.203 9.844 -2.377 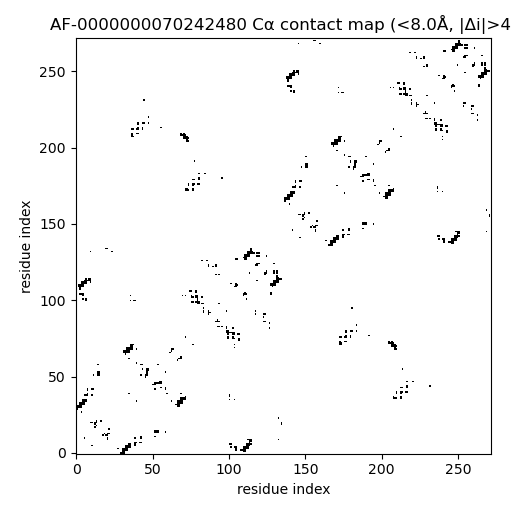1 97.56 98 ASP A O 1
ATOM 750 N N . ALA A 1 99 ? 0.667 8.984 -4.324 1 98.38 99 ALA A N 1
ATOM 751 C CA . ALA A 1 99 ? -0.627 9.062 -5 1 98.38 99 ALA A CA 1
ATOM 752 C C . ALA A 1 99 ? -1.649 8.148 -4.324 1 98.38 99 ALA A C 1
ATOM 754 O O . ALA A 1 99 ? -2.816 8.523 -4.176 1 98.38 99 ALA A O 1
ATOM 755 N N . LEU A 1 100 ? -1.218 6.996 -3.934 1 98.75 100 LEU A N 1
ATOM 756 C CA . LEU A 1 100 ? -2.109 6.051 -3.273 1 98.75 100 LEU A CA 1
ATOM 757 C C . LEU A 1 100 ? -2.596 6.602 -1.938 1 98.75 100 LEU A C 1
ATOM 759 O O . LEU A 1 100 ? -3.779 6.492 -1.61 1 98.75 100 LEU A O 1
ATOM 763 N N . ILE A 1 101 ? -1.732 7.145 -1.168 1 98.75 101 ILE A N 1
ATOM 764 C CA . ILE A 1 101 ? -2.084 7.719 0.127 1 98.75 101 ILE A CA 1
ATOM 765 C C . ILE A 1 101 ? -3.021 8.906 -0.073 1 98.75 101 ILE A C 1
ATOM 767 O O . ILE A 1 101 ? -4.035 9.031 0.616 1 98.75 101 ILE A O 1
ATOM 771 N N . ALA A 1 102 ? -2.699 9.75 -1.013 1 98.69 102 ALA A N 1
ATOM 772 C CA . ALA A 1 102 ? -3.543 10.906 -1.33 1 98.69 102 ALA A CA 1
ATOM 773 C C . ALA A 1 102 ? -4.926 10.453 -1.798 1 98.69 102 ALA A C 1
ATOM 775 O O . ALA A 1 102 ? -5.926 11.117 -1.514 1 98.69 102 ALA A O 1
ATOM 776 N N . ALA A 1 103 ? -4.98 9.367 -2.537 1 98.75 103 ALA A N 1
ATOM 777 C CA . ALA A 1 103 ? -6.234 8.844 -3.072 1 98.75 103 ALA A CA 1
ATOM 778 C C . ALA A 1 103 ? -7.215 8.508 -1.951 1 98.75 103 ALA A C 1
ATOM 780 O O . ALA A 1 103 ? -8.43 8.586 -2.137 1 98.75 103 ALA A O 1
ATOM 781 N N . ALA A 1 104 ? -6.703 8.125 -0.787 1 98.75 104 ALA A N 1
ATOM 782 C CA . ALA A 1 104 ? -7.574 7.887 0.36 1 98.75 104 ALA A CA 1
ATOM 783 C C . ALA A 1 104 ? -8.359 9.148 0.721 1 98.75 104 ALA A C 1
ATOM 785 O O . ALA A 1 104 ? -9.523 9.07 1.104 1 98.75 104 ALA A O 1
ATOM 786 N N . ALA A 1 105 ? -7.707 10.312 0.638 1 98.56 105 ALA A N 1
ATOM 787 C CA . ALA A 1 105 ? -8.406 11.57 0.897 1 98.56 105 ALA A CA 1
ATOM 788 C C . ALA A 1 105 ? -9.508 11.812 -0.13 1 98.56 105 ALA A C 1
ATOM 790 O O . ALA A 1 105 ? -10.625 12.188 0.228 1 98.56 105 ALA A O 1
ATOM 791 N N . LEU A 1 106 ? -9.219 11.562 -1.38 1 98.38 106 LEU A N 1
ATOM 792 C CA . LEU A 1 106 ? -10.203 11.742 -2.439 1 98.38 106 LEU A CA 1
ATOM 793 C C . LEU A 1 106 ? -11.391 10.805 -2.242 1 98.38 106 LEU A C 1
ATOM 795 O O . LEU A 1 106 ? -12.547 11.227 -2.324 1 98.38 106 LEU A O 1
ATOM 799 N N . GLU A 1 107 ? -11.086 9.57 -1.993 1 98.31 107 GLU A N 1
ATOM 800 C CA . GLU A 1 107 ? -12.109 8.539 -1.819 1 98.31 107 GLU A CA 1
ATOM 801 C C . GLU A 1 107 ? -13.086 8.922 -0.709 1 98.31 107 GLU A C 1
ATOM 803 O O . GLU A 1 107 ? -14.281 8.664 -0.816 1 98.31 107 GLU A O 1
ATOM 808 N N . HIS A 1 108 ? -12.586 9.555 0.299 1 98.12 108 HIS A N 1
ATOM 809 C CA . HIS A 1 108 ? -13.398 9.805 1.483 1 98.12 108 HIS A CA 1
ATOM 810 C C . HIS A 1 108 ? -13.812 11.266 1.563 1 98.12 108 HIS A C 1
ATOM 812 O O . HIS A 1 108 ? -14.414 11.695 2.553 1 98.12 108 HIS A O 1
ATOM 818 N N . GLY A 1 109 ? -13.484 12 0.59 1 97.25 109 GLY A N 1
ATOM 819 C CA . GLY A 1 109 ? -13.852 13.406 0.571 1 97.25 109 GLY A CA 1
ATOM 820 C C . GLY A 1 109 ? -13.141 14.227 1.629 1 97.25 109 GLY A C 1
ATOM 821 O O . GLY A 1 109 ? -13.727 15.133 2.221 1 97.25 109 GLY A O 1
ATOM 822 N N . GLY A 1 110 ? -11.906 13.867 1.95 1 98.12 110 GLY A N 1
ATOM 823 C CA . GLY A 1 110 ? -11.148 14.531 2.992 1 98.12 110 GLY A CA 1
ATOM 824 C C . GLY A 1 110 ? -10.062 15.445 2.449 1 98.12 110 GLY A C 1
ATOM 825 O O . GLY A 1 110 ? -9.891 15.555 1.232 1 98.12 110 GLY A O 1
ATOM 826 N N . THR A 1 111 ? -9.406 16.156 3.33 1 98.56 111 THR A N 1
ATOM 827 C CA . THR A 1 111 ? -8.258 17 3.041 1 98.56 111 THR A CA 1
ATOM 828 C C . THR A 1 111 ? -6.953 16.25 3.326 1 98.56 111 THR A C 1
ATOM 830 O O . THR A 1 111 ? -6.797 15.656 4.395 1 98.56 111 THR A O 1
ATOM 833 N N . PHE A 1 112 ? -6.039 16.328 2.385 1 98.75 112 PHE A N 1
ATOM 834 C CA . PHE A 1 112 ? -4.785 15.594 2.486 1 98.75 112 PHE A CA 1
ATOM 835 C C . PHE A 1 112 ? -3.709 16.438 3.154 1 98.75 112 PHE A C 1
ATOM 837 O O . PHE A 1 112 ? -3.246 17.422 2.582 1 98.75 112 PHE A O 1
ATOM 844 N N . ALA A 1 113 ? -3.373 16.094 4.359 1 98.69 113 ALA A N 1
ATOM 845 C CA . ALA A 1 113 ? -2.287 16.766 5.066 1 98.69 113 ALA A CA 1
ATOM 846 C C . ALA A 1 113 ? -0.945 16.094 4.77 1 98.69 113 ALA A C 1
ATOM 848 O O . ALA A 1 113 ? -0.725 14.938 5.125 1 98.69 113 ALA A O 1
ATOM 849 N N . THR A 1 114 ? -0.06 16.844 4.207 1 98.31 114 THR A N 1
ATOM 850 C CA . THR A 1 114 ? 1.177 16.219 3.752 1 98.31 114 THR A CA 1
ATOM 851 C C . THR A 1 114 ? 2.33 17.219 3.779 1 98.31 114 THR A C 1
ATOM 853 O O . THR A 1 114 ? 2.117 18.422 3.635 1 98.31 114 THR A O 1
ATOM 856 N N . ALA A 1 115 ? 3.518 16.672 3.982 1 97.31 115 ALA A N 1
ATOM 857 C CA . ALA A 1 115 ? 4.738 17.484 3.943 1 97.31 115 ALA A CA 1
ATOM 858 C C . ALA A 1 115 ? 5.363 17.453 2.551 1 97.31 115 ALA A C 1
ATOM 860 O O . ALA A 1 115 ? 6.363 18.141 2.301 1 97.31 115 ALA A O 1
ATOM 861 N N . GLU A 1 116 ? 4.789 16.656 1.623 1 96.25 116 GLU A N 1
ATOM 862 C CA . GLU A 1 116 ? 5.344 16.562 0.277 1 96.25 116 GLU A CA 1
ATOM 863 C C . GLU A 1 116 ? 5.027 17.812 -0.545 1 96.25 116 GLU A C 1
ATOM 865 O O . GLU A 1 116 ? 3.881 18.016 -0.955 1 96.25 116 GLU A O 1
ATOM 870 N N . LYS A 1 117 ? 6.039 18.531 -0.876 1 95.06 117 LYS A N 1
ATOM 871 C CA . LYS A 1 117 ? 5.891 19.859 -1.479 1 95.06 117 LYS A CA 1
ATOM 872 C C . LYS A 1 117 ? 5.277 19.766 -2.873 1 95.06 117 LYS A C 1
ATOM 874 O O . LYS A 1 117 ? 4.652 20.703 -3.348 1 95.06 117 LYS A O 1
ATOM 879 N N . GLN A 1 118 ? 5.426 18.672 -3.504 1 94.94 118 GLN A N 1
ATOM 880 C CA . GLN A 1 118 ? 4.832 18.469 -4.82 1 94.94 118 GLN A CA 1
ATOM 881 C C . GLN A 1 118 ? 3.314 18.609 -4.77 1 94.94 118 GLN A C 1
ATOM 883 O O . GLN A 1 118 ? 2.689 19 -5.762 1 94.94 118 GLN A O 1
ATOM 888 N N . PHE A 1 119 ? 2.709 18.391 -3.615 1 97.38 119 PHE A N 1
ATOM 889 C CA . PHE A 1 119 ? 1.26 18.469 -3.475 1 97.38 119 PHE A CA 1
ATOM 890 C C . PHE A 1 119 ? 0.821 19.906 -3.209 1 97.38 119 PHE A C 1
ATOM 892 O O . PHE A 1 119 ? -0.375 20.203 -3.205 1 97.38 119 PHE A O 1
ATOM 899 N N . TRP A 1 120 ? 1.783 20.797 -3.004 1 96.31 120 TRP A N 1
ATOM 900 C CA . TRP A 1 120 ? 1.443 22.156 -2.576 1 96.31 120 TRP A CA 1
ATOM 901 C C . TRP A 1 120 ? 1.229 23.062 -3.777 1 96.31 120 TRP A C 1
ATOM 903 O O . TRP A 1 120 ? 0.819 24.219 -3.625 1 96.31 120 TRP A O 1
ATOM 913 N N . THR A 1 121 ? 1.435 22.547 -4.945 1 95.06 121 THR A N 1
ATOM 914 C CA . THR A 1 121 ? 1.327 23.359 -6.145 1 95.06 121 THR A CA 1
ATOM 915 C C . THR A 1 121 ? -0.135 23.547 -6.539 1 95.06 121 THR A C 1
ATOM 917 O O . THR A 1 121 ? -0.983 22.719 -6.223 1 95.06 121 THR A O 1
ATOM 920 N N . ASP A 1 122 ? -0.409 24.594 -7.312 1 93.88 122 ASP A N 1
ATOM 921 C CA . ASP A 1 122 ? -1.762 24.891 -7.77 1 93.88 122 ASP A CA 1
ATOM 922 C C . ASP A 1 122 ? -2.305 23.781 -8.656 1 93.88 122 ASP A C 1
ATOM 924 O O . ASP A 1 122 ? -3.484 23.422 -8.57 1 93.88 122 ASP A O 1
ATOM 928 N N . ASP A 1 123 ? -1.497 23.234 -9.508 1 92.12 123 ASP A N 1
ATOM 929 C CA . ASP A 1 123 ? -1.91 22.188 -10.43 1 92.12 123 ASP A CA 1
ATOM 930 C C . ASP A 1 123 ? -2.455 20.969 -9.68 1 92.12 123 ASP A C 1
ATOM 932 O O . ASP A 1 123 ? -3.428 20.359 -10.117 1 92.12 123 ASP A O 1
ATOM 936 N N . VAL A 1 124 ? -1.847 20.656 -8.539 1 94.62 124 VAL A N 1
ATOM 937 C CA . VAL A 1 124 ? -2.27 19.5 -7.754 1 94.62 124 VAL A CA 1
ATOM 938 C C . VAL A 1 124 ? -3.508 19.859 -6.934 1 94.62 124 VAL A C 1
ATOM 940 O O . VAL A 1 124 ? -4.445 19.062 -6.836 1 94.62 124 VAL A O 1
ATOM 943 N N . GLN A 1 125 ? -3.543 21.062 -6.41 1 95.06 125 GLN A N 1
ATOM 944 C CA . GLN A 1 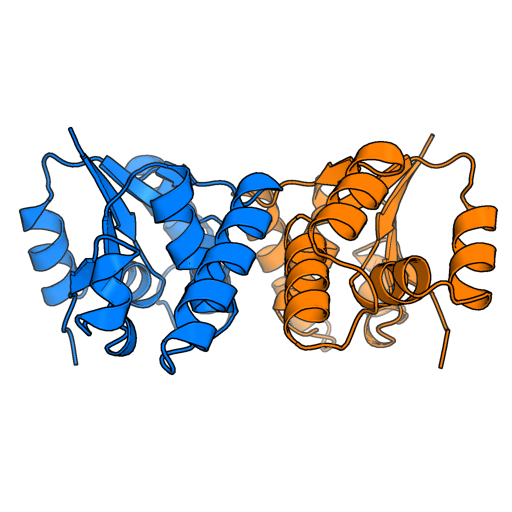125 ? -4.613 21.484 -5.508 1 95.06 125 GLN A CA 1
ATOM 945 C C . GLN A 1 125 ? -5.914 21.719 -6.27 1 95.06 125 GLN A C 1
ATOM 947 O O . GLN A 1 125 ? -6.98 21.828 -5.664 1 95.06 125 GLN A O 1
ATOM 952 N N . GLU A 1 126 ? -5.84 21.734 -7.617 1 94.94 126 GLU A N 1
ATOM 953 C CA . GLU A 1 126 ? -7.047 21.75 -8.438 1 94.94 126 GLU A CA 1
ATOM 954 C C . GLU A 1 126 ? -7.766 20.406 -8.398 1 94.94 126 GLU A C 1
ATOM 956 O O . GLU A 1 126 ? -8.969 20.344 -8.672 1 94.94 126 GLU A O 1
ATOM 961 N N . ILE A 1 127 ? -7.062 19.391 -8.031 1 96 127 ILE A N 1
ATOM 962 C CA . ILE A 1 127 ? -7.605 18.031 -8.133 1 96 127 ILE A CA 1
ATOM 963 C C . ILE A 1 127 ? -7.871 17.484 -6.738 1 96 127 ILE A C 1
ATOM 965 O O . ILE A 1 127 ? -8.773 16.656 -6.555 1 96 127 ILE A 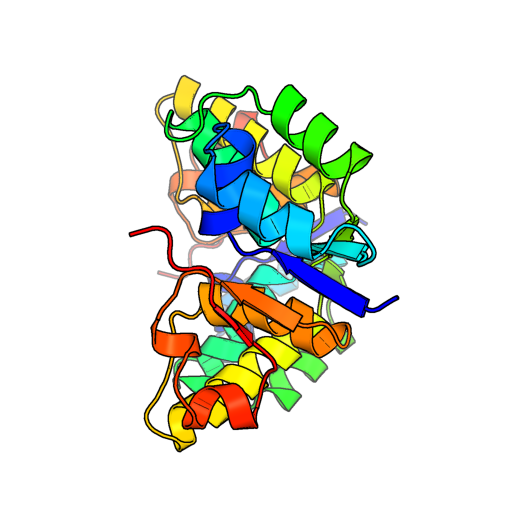O 1
ATOM 969 N N . ILE A 1 128 ? -7.09 17.922 -5.758 1 97.31 128 ILE A N 1
ATOM 970 C CA . ILE A 1 128 ? -7.172 17.391 -4.402 1 97.31 128 ILE A CA 1
ATOM 971 C C . ILE A 1 128 ? -6.941 18.516 -3.393 1 97.31 128 ILE A C 1
ATOM 973 O O . ILE A 1 128 ? -6.082 19.375 -3.598 1 97.31 128 ILE A O 1
ATOM 977 N N . GLN A 1 129 ? -7.801 18.531 -2.361 1 97.75 129 GLN A N 1
ATOM 978 C CA . GLN A 1 129 ? -7.609 19.5 -1.284 1 97.75 129 GLN A CA 1
ATOM 979 C C . GLN A 1 129 ? -6.422 19.109 -0.404 1 97.75 129 GLN A C 1
ATOM 981 O O . GLN A 1 129 ? -6.336 17.984 0.069 1 97.75 129 GLN A O 1
ATOM 986 N N . VAL A 1 130 ? -5.512 20.094 -0.215 1 98.19 130 VAL A N 1
ATOM 987 C CA . VAL A 1 130 ? -4.273 19.797 0.501 1 98.19 130 VAL A CA 1
ATOM 988 C C . VAL A 1 130 ? -4.09 20.797 1.647 1 98.19 130 VAL A C 1
ATOM 990 O O . VAL A 1 130 ? -4.398 21.984 1.506 1 98.19 130 VAL A O 1
ATOM 993 N N . GLU A 1 131 ? -3.709 20.312 2.768 1 98.06 131 GLU A N 1
ATOM 994 C CA . GLU A 1 131 ? -3.211 21.109 3.879 1 98.06 131 GLU A CA 1
ATOM 995 C C . GLU A 1 131 ? -1.707 20.922 4.066 1 98.06 131 GLU A C 1
ATOM 997 O O . GLU A 1 131 ? -1.263 19.891 4.559 1 98.06 131 GLU A O 1
ATOM 1002 N N . PRO A 1 132 ? -0.954 21.906 3.67 1 97.69 132 PRO A N 1
ATOM 1003 C CA . PRO A 1 132 ? 0.503 21.781 3.744 1 97.69 132 PRO A CA 1
ATOM 1004 C C . PRO A 1 132 ? 1.016 21.688 5.18 1 97.69 132 PRO A C 1
ATOM 1006 O O . PRO A 1 132 ? 0.655 22.5 6.027 1 97.69 132 PRO A O 1
ATOM 1009 N N . TYR A 1 133 ? 1.722 20.625 5.43 1 98 133 TYR A N 1
ATOM 1010 C CA . TYR A 1 133 ? 2.494 20.453 6.656 1 98 133 TYR A CA 1
ATOM 1011 C C . TYR A 1 133 ? 3.977 20.703 6.406 1 98 133 TYR A C 1
ATOM 1013 O O . TYR A 1 133 ? 4.652 19.891 5.766 1 98 133 TYR A O 1
ATOM 1021 N N . ASP A 1 134 ? 4.586 21.781 6.875 1 94.69 134 ASP A N 1
ATOM 1022 C CA . ASP A 1 134 ? 5.945 22.203 6.551 1 94.69 134 ASP A CA 1
ATOM 1023 C C . ASP A 1 134 ? 6.863 22.094 7.766 1 94.69 134 ASP A C 1
ATOM 1025 O O . ASP A 1 134 ? 7.254 23.109 8.344 1 94.69 134 ASP A O 1
ATOM 1029 N N . PRO A 1 135 ? 7.344 20.812 8.062 1 85.62 135 PRO A N 1
ATOM 1030 C CA . PRO A 1 135 ? 8.203 20.672 9.242 1 85.62 135 PRO A CA 1
ATOM 1031 C C . PRO A 1 135 ? 9.68 20.922 8.93 1 85.62 135 PRO A C 1
ATOM 1033 O O . PRO A 1 135 ? 10.492 21.016 9.852 1 85.62 135 PRO A O 1
ATOM 1036 N N . TYR A 1 136 ? 10.117 20.859 7.691 1 78.5 136 TYR A N 1
ATOM 1037 C CA . TYR A 1 136 ? 11.531 20.906 7.34 1 78.5 136 TYR A CA 1
ATOM 1038 C C . TYR A 1 136 ? 11.859 22.141 6.516 1 78.5 136 TYR A C 1
ATOM 1040 O O . TYR A 1 136 ? 11.008 22.641 5.773 1 78.5 136 TYR A O 1
ATOM 1048 N N . MET B 1 1 ? -12.594 -25.156 -0.154 1 77.88 1 MET B N 1
ATOM 1049 C CA . MET B 1 1 ? -11.898 -24.391 -1.193 1 77.88 1 MET B CA 1
ATOM 1050 C C . MET B 1 1 ? -10.898 -23.422 -0.583 1 77.88 1 MET B C 1
ATOM 1052 O O . MET B 1 1 ? -11.211 -22.734 0.398 1 77.88 1 MET B O 1
ATOM 1056 N N . THR B 1 2 ? -9.531 -23.484 -1.074 1 94.94 2 THR B N 1
ATOM 1057 C CA . THR B 1 2 ? -8.469 -22.688 -0.468 1 94.94 2 THR B CA 1
ATOM 1058 C C . THR B 1 2 ? -8.312 -21.344 -1.186 1 94.94 2 THR B C 1
ATOM 1060 O O . THR B 1 2 ? -8.938 -21.125 -2.225 1 94.94 2 THR B O 1
ATOM 1063 N N . LEU B 1 3 ? -7.723 -20.422 -0.464 1 98.31 3 LEU B N 1
ATOM 1064 C CA . LEU B 1 3 ? -7.488 -19.109 -1.053 1 98.31 3 LEU B CA 1
ATOM 1065 C C . LEU B 1 3 ? -6.066 -19 -1.588 1 98.31 3 LEU B C 1
ATOM 1067 O O . LEU B 1 3 ? -5.102 -19.219 -0.849 1 98.31 3 LEU B O 1
ATOM 1071 N N . LEU B 1 4 ? -5.941 -18.734 -2.906 1 98.75 4 LEU B N 1
ATOM 1072 C CA . LEU B 1 4 ? -4.668 -18.391 -3.527 1 98.75 4 LEU B CA 1
ATOM 1073 C C . LEU B 1 4 ? -4.516 -16.875 -3.654 1 98.75 4 LEU B C 1
ATOM 1075 O O . LEU B 1 4 ? -5.309 -16.234 -4.34 1 98.75 4 LEU B O 1
ATOM 1079 N N . VAL B 1 5 ? -3.586 -16.312 -2.998 1 98.81 5 VAL B N 1
ATOM 1080 C CA . VAL B 1 5 ? -3.346 -14.883 -3.049 1 98.81 5 VAL B CA 1
ATOM 1081 C C . VAL B 1 5 ? -2.293 -14.57 -4.109 1 98.81 5 VAL B C 1
ATOM 1083 O O . VAL B 1 5 ? -1.164 -15.062 -4.035 1 98.81 5 VAL B O 1
ATOM 1086 N N . ILE B 1 6 ? -2.686 -13.742 -5.035 1 98.69 6 ILE B N 1
ATOM 1087 C CA . ILE B 1 6 ? -1.938 -13.508 -6.266 1 98.69 6 ILE B CA 1
ATOM 1088 C C . ILE B 1 6 ? -1.046 -12.273 -6.098 1 98.69 6 ILE B C 1
ATOM 1090 O O . ILE B 1 6 ? -1.502 -11.227 -5.637 1 98.69 6 ILE B O 1
ATOM 1094 N N . ASP B 1 7 ? 0.241 -12.375 -6.426 1 98.12 7 ASP B N 1
ATOM 1095 C CA . ASP B 1 7 ? 1.129 -11.227 -6.344 1 98.12 7 ASP B CA 1
ATOM 1096 C C . ASP B 1 7 ? 1.134 -10.438 -7.652 1 98.12 7 ASP B C 1
ATOM 1098 O O . ASP B 1 7 ? 0.359 -10.734 -8.562 1 98.12 7 ASP B O 1
ATOM 1102 N N . THR B 1 8 ? 1.927 -9.43 -7.738 1 97.31 8 THR B N 1
ATOM 1103 C CA . THR B 1 8 ? 1.914 -8.469 -8.836 1 97.31 8 THR B CA 1
ATOM 1104 C C . THR B 1 8 ? 2.357 -9.133 -10.141 1 97.31 8 THR B C 1
ATOM 1106 O O . THR B 1 8 ? 1.691 -9 -11.164 1 97.31 8 THR B O 1
ATOM 1109 N N . ASN B 1 9 ? 3.387 -9.93 -10.078 1 96.19 9 ASN B N 1
ATOM 1110 C CA . ASN B 1 9 ? 3.934 -10.531 -11.289 1 96.19 9 ASN B CA 1
ATOM 1111 C C . ASN B 1 9 ? 2.936 -11.492 -11.93 1 96.19 9 ASN B C 1
ATOM 1113 O O . ASN B 1 9 ? 2.74 -11.461 -13.148 1 96.19 9 ASN B O 1
ATOM 1117 N N . LEU B 1 10 ? 2.391 -12.32 -11.117 1 97.94 10 LEU B N 1
ATOM 1118 C CA . LEU B 1 10 ? 1.426 -13.289 -11.633 1 97.94 10 LEU B CA 1
ATOM 1119 C C . LEU B 1 10 ? 0.2 -12.578 -12.203 1 97.94 10 LEU B C 1
ATOM 1121 O O . LEU B 1 10 ? -0.285 -12.945 -13.281 1 97.94 10 LEU B O 1
ATOM 1125 N N . LEU B 1 11 ? -0.338 -11.617 -11.516 1 98.25 11 LEU B N 1
ATOM 1126 C CA . LEU B 1 11 ? -1.484 -10.875 -12.031 1 98.25 11 LEU B CA 1
ATOM 1127 C C . LEU B 1 11 ? -1.137 -10.188 -13.352 1 98.25 11 LEU B C 1
ATOM 1129 O O . LEU B 1 11 ? -1.915 -10.234 -14.305 1 98.25 11 LEU B O 1
ATOM 1133 N N . SER B 1 12 ? -0.011 -9.461 -13.359 1 97.69 12 SER B N 1
ATOM 1134 C CA . SER B 1 12 ? 0.42 -8.766 -14.57 1 97.69 12 SER B CA 1
ATOM 1135 C C . SER B 1 12 ? 0.524 -9.727 -15.75 1 97.69 12 SER B C 1
ATOM 1137 O O . SER B 1 12 ? 0.023 -9.438 -16.844 1 97.69 12 SER B O 1
ATOM 1139 N N . ASP B 1 13 ? 1.206 -10.891 -15.531 1 97.06 13 ASP B N 1
ATOM 1140 C CA . ASP B 1 13 ? 1.345 -11.898 -16.578 1 97.06 13 ASP B CA 1
ATOM 1141 C C . ASP B 1 13 ? -0.021 -12.391 -17.062 1 97.06 13 ASP B C 1
ATOM 1143 O O . ASP B 1 13 ? -0.238 -12.57 -18.25 1 97.06 13 ASP B O 1
ATOM 1147 N N . TYR B 1 14 ? -0.913 -12.602 -16.078 1 96.69 14 TYR B N 1
ATOM 1148 C CA . TYR B 1 14 ? -2.26 -13.047 -16.406 1 96.69 14 TYR B CA 1
ATOM 1149 C C . TYR B 1 14 ? -2.988 -12.023 -17.266 1 96.69 14 TYR B C 1
ATOM 1151 O O . TYR B 1 14 ? -3.58 -12.367 -18.297 1 96.69 14 TYR B O 1
ATOM 1159 N N . LEU B 1 15 ? -2.943 -10.758 -16.891 1 96.62 15 LEU B N 1
ATOM 1160 C CA . LEU B 1 15 ? -3.623 -9.672 -17.594 1 96.62 15 LEU B CA 1
ATOM 1161 C C . LEU B 1 15 ? -3.025 -9.477 -18.984 1 96.62 15 LEU B C 1
ATOM 1163 O O . LEU B 1 15 ? -3.73 -9.086 -19.922 1 96.62 15 LEU B O 1
ATOM 1167 N N . ASN B 1 16 ? -1.756 -9.758 -19.094 1 95.75 16 ASN B N 1
ATOM 1168 C CA . ASN B 1 16 ? -1.079 -9.609 -20.375 1 95.75 16 ASN B CA 1
ATOM 1169 C C . ASN B 1 16 ? -1.295 -10.836 -21.266 1 95.75 16 ASN B C 1
ATOM 1171 O O . ASN B 1 16 ? -0.786 -10.891 -22.391 1 95.75 16 ASN B O 1
ATOM 1175 N N . GLY B 1 17 ? -1.916 -11.852 -20.75 1 94 17 GLY B N 1
ATOM 1176 C CA . GLY B 1 17 ? -2.266 -13.016 -21.562 1 94 17 GLY B CA 1
ATOM 1177 C C . GLY B 1 17 ? -1.125 -14.008 -21.703 1 94 17 GLY B C 1
ATOM 1178 O O . GLY B 1 17 ? -1.034 -14.711 -22.719 1 94 17 GLY B O 1
ATOM 1179 N N . THR B 1 18 ? -0.241 -14.023 -20.812 1 95.12 18 THR B N 1
ATOM 1180 C CA . THR B 1 18 ? 0.881 -14.953 -20.859 1 95.12 18 THR B CA 1
ATOM 1181 C C . THR B 1 18 ? 0.405 -16.391 -20.641 1 95.12 18 THR B C 1
ATOM 1183 O O . THR B 1 18 ? -0.332 -16.672 -19.688 1 95.12 18 THR B O 1
ATOM 1186 N N . ASP B 1 19 ? 0.901 -17.312 -21.375 1 95.56 19 ASP B N 1
ATOM 1187 C CA . ASP B 1 19 ? 0.483 -18.719 -21.312 1 95.56 19 ASP B CA 1
ATOM 1188 C C . ASP B 1 19 ? 0.885 -19.344 -19.984 1 95.56 19 ASP B C 1
ATOM 1190 O O . ASP B 1 19 ? 0.131 -20.125 -19.406 1 95.56 19 ASP B O 1
ATOM 1194 N N . GLU B 1 20 ? 2.041 -19 -19.547 1 96.19 20 GLU B N 1
ATOM 1195 C CA . GLU B 1 20 ? 2.539 -19.562 -18.281 1 96.19 20 GLU B CA 1
ATOM 1196 C C . GLU B 1 20 ? 1.637 -19.172 -17.109 1 96.19 20 GLU B C 1
ATOM 1198 O O . GLU B 1 20 ? 1.353 -20 -16.25 1 96.19 20 GLU B O 1
ATOM 1203 N N . ALA B 1 21 ? 1.187 -17.969 -17.047 1 97.31 21 ALA B N 1
ATOM 1204 C CA . ALA B 1 21 ? 0.309 -17.5 -15.969 1 97.31 21 ALA B CA 1
ATOM 1205 C C . ALA B 1 21 ? -1.051 -18.188 -16.031 1 97.31 21 ALA B C 1
ATOM 1207 O O . ALA B 1 21 ? -1.603 -18.578 -15.008 1 97.31 21 ALA B O 1
ATOM 1208 N N . ARG B 1 22 ? -1.578 -18.312 -17.219 1 95.75 22 ARG B N 1
ATOM 1209 C CA . ARG B 1 22 ? -2.865 -18.984 -17.406 1 95.75 22 ARG B CA 1
ATOM 1210 C C . ARG B 1 22 ? -2.791 -20.438 -16.984 1 95.75 22 ARG B C 1
ATOM 1212 O O . ARG B 1 22 ? -3.688 -20.938 -16.297 1 95.75 22 ARG B O 1
ATOM 1219 N N . ALA B 1 23 ? -1.741 -21.078 -17.438 1 97 23 ALA B N 1
ATOM 1220 C CA . ALA B 1 23 ? -1.542 -22.484 -17.062 1 97 23 ALA B CA 1
ATOM 1221 C C . ALA B 1 23 ? -1.394 -22.625 -15.555 1 97 23 ALA B C 1
ATOM 1223 O O . ALA B 1 23 ? -1.949 -23.547 -14.953 1 97 23 ALA B O 1
ATOM 1224 N N . PHE B 1 24 ? -0.627 -21.75 -14.945 1 97.81 24 PHE B N 1
ATOM 1225 C CA . PHE B 1 24 ? -0.428 -21.781 -13.5 1 97.81 24 PHE B CA 1
ATOM 1226 C C . PHE B 1 24 ? -1.76 -21.656 -12.773 1 97.81 24 PHE B C 1
ATOM 1228 O O . PHE B 1 24 ? -2.068 -22.469 -11.898 1 97.81 24 PHE B O 1
ATOM 1235 N N . LEU B 1 25 ? -2.574 -20.703 -13.102 1 97.19 25 LEU B N 1
ATOM 1236 C CA . LEU B 1 25 ? -3.836 -20.438 -12.414 1 97.19 25 LEU B CA 1
ATOM 1237 C C . LEU B 1 25 ? -4.844 -21.547 -12.688 1 97.19 25 LEU B C 1
ATOM 1239 O O . LEU B 1 25 ? -5.695 -21.844 -11.852 1 97.19 25 LEU B O 1
ATOM 1243 N N . ALA B 1 26 ? -4.719 -22.172 -13.867 1 96.5 26 ALA B N 1
ATOM 1244 C CA . ALA B 1 26 ? -5.598 -23.297 -14.211 1 96.5 26 ALA B CA 1
ATOM 1245 C C . ALA B 1 26 ? -5.422 -24.453 -13.234 1 96.5 26 ALA B C 1
ATOM 1247 O O . ALA B 1 26 ? -6.379 -25.156 -12.922 1 96.5 26 ALA B O 1
ATOM 1248 N N . ALA B 1 27 ? -4.234 -24.609 -12.727 1 97.06 27 ALA B N 1
ATOM 1249 C CA . ALA B 1 27 ? -3.949 -25.656 -11.758 1 97.06 27 ALA B CA 1
ATOM 1250 C C . ALA B 1 27 ? -4.664 -25.391 -10.438 1 97.06 27 ALA B C 1
ATOM 1252 O O . ALA B 1 27 ? -4.805 -26.297 -9.602 1 97.06 27 ALA B O 1
ATOM 1253 N N . PHE B 1 28 ? -5.156 -24.172 -10.258 1 97.56 28 PHE B N 1
ATOM 1254 C CA . PHE B 1 28 ? -5.848 -23.781 -9.039 1 97.56 28 PHE B CA 1
ATOM 1255 C C . PHE B 1 28 ? -7.281 -23.359 -9.336 1 97.56 28 PHE B C 1
ATOM 1257 O O . PHE B 1 28 ? -7.844 -22.5 -8.641 1 97.56 28 PHE B O 1
ATOM 1264 N N . GLU B 1 29 ? -7.855 -23.859 -10.383 1 95.06 29 GLU B N 1
ATOM 1265 C CA . GLU B 1 29 ? -9.164 -23.453 -10.875 1 95.06 29 GLU B CA 1
ATOM 1266 C C . GLU B 1 29 ? -10.25 -23.688 -9.828 1 95.06 29 GLU B C 1
ATOM 1268 O O . GLU B 1 29 ? -11.312 -23.078 -9.883 1 95.06 29 GLU B O 1
ATOM 1273 N N . ARG B 1 30 ? -10.031 -24.594 -8.852 1 95.69 30 ARG B N 1
ATOM 1274 C CA . ARG B 1 30 ? -11.023 -24.906 -7.824 1 95.69 30 ARG B CA 1
ATOM 1275 C C . ARG B 1 30 ? -10.852 -24 -6.613 1 95.69 30 ARG B C 1
ATOM 1277 O O . ARG B 1 30 ? -11.742 -23.906 -5.766 1 95.69 30 ARG B O 1
ATOM 1284 N N . ASP B 1 31 ? -9.711 -23.25 -6.527 1 97.31 31 ASP B N 1
ATOM 1285 C CA . ASP B 1 31 ? -9.43 -22.344 -5.414 1 97.31 31 ASP B CA 1
ATOM 1286 C C . ASP B 1 31 ? -10.047 -20.969 -5.664 1 97.31 31 ASP B C 1
ATOM 1288 O O . ASP B 1 31 ? -10.367 -20.625 -6.805 1 97.31 31 ASP B O 1
ATOM 1292 N N . ARG B 1 32 ? -10.328 -20.281 -4.559 1 97.44 32 ARG B N 1
ATOM 1293 C CA . ARG B 1 32 ? -10.57 -18.859 -4.688 1 97.44 32 ARG B CA 1
ATOM 1294 C C . ARG B 1 32 ? -9.273 -18.109 -4.992 1 97.44 32 ARG B C 1
ATOM 1296 O O . ARG B 1 32 ? -8.211 -18.453 -4.469 1 97.44 32 ARG B O 1
ATOM 1303 N N . TRP B 1 33 ? -9.391 -17.125 -5.852 1 98.44 33 TRP B N 1
ATOM 1304 C CA . TRP B 1 33 ? -8.242 -16.266 -6.152 1 98.44 33 TRP B CA 1
ATOM 1305 C C . TRP B 1 33 ? -8.406 -14.898 -5.512 1 98.44 33 TRP B C 1
ATOM 1307 O O . TRP B 1 33 ? -9.406 -14.211 -5.746 1 98.44 33 TRP B O 1
ATOM 1317 N N . GLY B 1 34 ? -7.469 -14.523 -4.652 1 98.75 34 GLY B N 1
ATOM 1318 C CA . GLY B 1 34 ? -7.461 -13.219 -4.02 1 98.75 34 GLY B CA 1
ATOM 1319 C C . GLY B 1 34 ? -6.391 -12.289 -4.57 1 98.75 34 GLY B C 1
ATOM 1320 O O . GLY B 1 34 ? -5.258 -12.719 -4.801 1 98.75 34 GLY B O 1
ATOM 1321 N N . VAL B 1 35 ? -6.785 -11.094 -4.812 1 98.88 35 VAL B N 1
ATOM 1322 C CA . VAL B 1 35 ? -5.867 -10.039 -5.238 1 98.88 35 VAL B CA 1
ATOM 1323 C C . VAL B 1 35 ? -5.812 -8.945 -4.176 1 98.88 35 VAL B C 1
ATOM 1325 O O . VAL B 1 35 ? -6.77 -8.18 -4.012 1 98.88 35 VAL B O 1
ATOM 1328 N N . PRO B 1 36 ? -4.676 -8.875 -3.463 1 98.88 36 PRO B N 1
ATOM 1329 C CA . PRO B 1 36 ? -4.566 -7.734 -2.549 1 98.88 36 PRO B CA 1
ATOM 1330 C C . PRO B 1 36 ? -4.77 -6.395 -3.252 1 98.88 36 PRO B C 1
ATOM 1332 O O . PRO B 1 36 ? -4.32 -6.211 -4.387 1 98.88 36 PRO B O 1
ATOM 1335 N N . SER B 1 37 ? -5.418 -5.48 -2.588 1 98.75 37 SER B N 1
ATOM 1336 C CA . SER B 1 37 ? -5.711 -4.18 -3.184 1 98.75 37 SER B CA 1
ATOM 1337 C C . SER B 1 37 ? -4.434 -3.479 -3.637 1 98.75 37 SER B C 1
ATOM 1339 O O . SER B 1 37 ? -4.441 -2.742 -4.625 1 98.75 37 SER B O 1
ATOM 1341 N N . ILE B 1 38 ? -3.318 -3.729 -3.006 1 98.81 38 ILE B N 1
ATOM 1342 C CA . ILE B 1 38 ? -2.027 -3.158 -3.379 1 98.81 38 ILE B CA 1
ATOM 1343 C C . ILE B 1 38 ? -1.589 -3.717 -4.73 1 98.81 38 ILE B C 1
ATOM 1345 O O . ILE B 1 38 ? -0.987 -3.006 -5.539 1 98.81 38 ILE B O 1
ATOM 1349 N N . VAL B 1 39 ? -1.855 -4.965 -4.938 1 98.81 39 VAL B N 1
ATOM 1350 C CA . VAL B 1 39 ? -1.518 -5.605 -6.203 1 98.81 39 VAL B CA 1
ATOM 1351 C C . VAL B 1 39 ? -2.383 -5.027 -7.324 1 98.81 39 VAL B C 1
ATOM 1353 O O . VAL B 1 39 ? -1.891 -4.762 -8.422 1 98.81 39 VAL B O 1
ATOM 1356 N N . LEU B 1 40 ? -3.652 -4.809 -7.035 1 98.75 40 LEU B N 1
ATOM 1357 C CA . LEU B 1 40 ? -4.512 -4.145 -8.008 1 98.75 40 LEU B CA 1
ATOM 1358 C C . LEU B 1 40 ? -3.988 -2.752 -8.336 1 98.75 40 LEU B C 1
ATOM 1360 O O . LEU B 1 40 ? -3.938 -2.361 -9.5 1 98.75 40 LEU B O 1
ATOM 1364 N N . PHE B 1 41 ? -3.604 -2.041 -7.352 1 98.81 41 PHE B N 1
ATOM 1365 C CA . PHE B 1 41 ? -3.018 -0.717 -7.523 1 98.81 41 PHE B CA 1
ATOM 1366 C C . PHE B 1 41 ? -1.811 -0.775 -8.453 1 98.81 41 PHE B C 1
ATOM 1368 O O . PHE B 1 41 ? -1.7 0.022 -9.383 1 98.81 41 PHE B O 1
ATOM 1375 N N . GLU B 1 42 ? -0.959 -1.712 -8.195 1 98.62 42 GLU B N 1
ATOM 1376 C CA . GLU B 1 42 ? 0.231 -1.859 -9.031 1 98.62 42 GLU B CA 1
ATOM 1377 C C . GLU B 1 42 ? -0.141 -2.158 -10.477 1 98.62 42 GLU B C 1
ATOM 1379 O O . GLU B 1 42 ? 0.487 -1.643 -11.406 1 98.62 42 GLU B O 1
ATOM 1384 N N . ALA B 1 43 ? -1.126 -2.988 -10.656 1 98.62 43 ALA B N 1
ATOM 1385 C CA . ALA B 1 43 ? -1.58 -3.314 -12.008 1 98.62 43 ALA B CA 1
ATOM 1386 C C . ALA B 1 43 ? -2.146 -2.082 -12.703 1 98.62 43 ALA B C 1
ATOM 1388 O O . ALA B 1 43 ? -1.864 -1.845 -13.883 1 98.62 43 ALA B O 1
ATOM 1389 N N . LEU B 1 44 ? -2.947 -1.312 -11.984 1 98.81 44 LEU B N 1
ATOM 1390 C CA . LEU B 1 44 ? -3.531 -0.1 -12.547 1 98.81 44 LEU B CA 1
ATOM 1391 C C . LEU B 1 44 ? -2.445 0.902 -12.93 1 98.81 44 LEU B C 1
ATOM 1393 O O . LEU B 1 44 ? -2.51 1.521 -13.992 1 98.81 44 LEU B O 1
ATOM 1397 N N . MET B 1 45 ? -1.45 1.039 -12.078 1 98.69 45 MET B N 1
ATOM 1398 C CA . MET B 1 45 ? -0.312 1.887 -12.422 1 98.69 45 MET B CA 1
ATOM 1399 C C . MET B 1 45 ? 0.447 1.324 -13.617 1 98.69 45 MET B C 1
ATOM 1401 O O . MET B 1 45 ? 0.94 2.08 -14.461 1 98.69 45 MET B O 1
ATOM 1405 N N . GLY B 1 46 ? 0.553 0.008 -13.602 1 98.25 46 GLY B N 1
ATOM 1406 C CA . GLY B 1 46 ? 1.167 -0.628 -14.758 1 98.25 46 GLY B CA 1
ATOM 1407 C C . GLY B 1 46 ? 0.482 -0.281 -16.062 1 98.25 46 GLY B C 1
ATOM 1408 O O . GLY B 1 46 ? 1.145 -0.088 -17.078 1 98.25 46 GLY B O 1
ATOM 1409 N N . SER B 1 47 ? -0.79 -0.269 -16.078 1 98.19 47 SER B N 1
ATOM 1410 C CA . SER B 1 47 ? -1.55 0.174 -17.234 1 98.19 47 SER B CA 1
ATOM 1411 C C . SER B 1 47 ? -1.222 1.62 -17.594 1 98.19 47 SER B C 1
ATOM 1413 O O . SER B 1 47 ? -0.947 1.932 -18.75 1 98.19 47 SER B O 1
ATOM 1415 N N . LEU B 1 48 ? -1.246 2.518 -16.641 1 98.12 48 LEU B N 1
ATOM 1416 C CA . LEU B 1 48 ? -1 3.943 -16.812 1 98.12 48 LEU B CA 1
ATOM 1417 C C . LEU B 1 48 ? 0.369 4.188 -17.438 1 98.12 48 LEU B C 1
ATOM 1419 O O . LEU B 1 48 ? 0.52 5.066 -18.297 1 98.12 48 LEU B O 1
ATOM 1423 N N . TYR B 1 49 ? 1.336 3.338 -17.078 1 97.81 49 TYR B N 1
ATOM 1424 C CA . TYR B 1 49 ? 2.707 3.574 -17.516 1 97.81 49 TYR B CA 1
ATOM 1425 C C . TYR B 1 49 ? 3.074 2.65 -18.672 1 97.81 49 TYR B C 1
ATOM 1427 O O . TYR B 1 49 ? 4.227 2.625 -19.109 1 97.81 49 TYR B O 1
ATOM 1435 N N . GLY B 1 50 ? 2.205 1.847 -19.078 1 96.69 50 GLY B N 1
ATOM 1436 C CA . GLY B 1 50 ? 2.367 1.117 -20.328 1 96.69 50 GLY B CA 1
ATOM 1437 C C . GLY B 1 50 ? 3.012 -0.244 -20.141 1 96.69 50 GLY B C 1
ATOM 1438 O O . GLY B 1 50 ? 3.449 -0.866 -21.125 1 96.69 50 GLY B O 1
ATOM 1439 N N . HIS B 1 51 ? 3.025 -0.776 -18.906 1 95.81 51 HIS B N 1
ATOM 1440 C CA . HIS B 1 51 ? 3.627 -2.076 -18.625 1 95.81 51 HIS B CA 1
ATOM 1441 C C . HIS B 1 51 ? 2.607 -3.199 -18.781 1 95.81 51 HIS B C 1
ATOM 1443 O O . HIS B 1 51 ? 2.98 -4.371 -18.875 1 95.81 51 HIS B O 1
ATOM 1449 N N . ILE B 1 52 ? 1.393 -2.861 -18.609 1 96.81 52 ILE B N 1
ATOM 1450 C CA . ILE B 1 52 ? 0.292 -3.793 -18.828 1 96.81 52 ILE B CA 1
ATOM 1451 C C . ILE B 1 52 ? -0.578 -3.301 -19.984 1 96.81 52 ILE B C 1
ATOM 1453 O O . ILE B 1 52 ? -1.005 -2.145 -20 1 96.81 52 ILE B O 1
ATOM 1457 N N . ASP B 1 53 ? -0.745 -4.16 -20.906 1 94.94 53 ASP B N 1
ATOM 1458 C CA . ASP B 1 53 ? -1.508 -3.793 -22.094 1 94.94 53 ASP B CA 1
ATOM 1459 C C . ASP B 1 53 ? -3.006 -3.979 -21.859 1 94.94 53 ASP B C 1
ATOM 1461 O O . ASP B 1 53 ? -3.643 -4.805 -22.516 1 94.94 53 ASP B O 1
ATOM 1465 N N . ALA B 1 54 ? -3.627 -3.314 -21.047 1 97.19 54 ALA B N 1
ATOM 1466 C CA . ALA B 1 54 ? -5.047 -3.254 -20.703 1 97.19 54 ALA B CA 1
ATOM 1467 C C . ALA B 1 54 ? -5.402 -1.911 -20.078 1 97.19 54 ALA B C 1
ATOM 1469 O O . ALA B 1 54 ? -4.594 -1.327 -19.344 1 97.19 54 ALA B O 1
ATOM 1470 N N . THR B 1 55 ? -6.582 -1.43 -20.375 1 97.81 55 THR B N 1
ATOM 1471 C CA . THR B 1 55 ? -7.039 -0.198 -19.734 1 97.81 55 THR B CA 1
ATOM 1472 C C . THR B 1 55 ? -7.379 -0.44 -18.266 1 97.81 55 THR B C 1
ATOM 1474 O O . THR B 1 55 ? -7.602 -1.581 -17.859 1 97.81 55 THR B O 1
ATOM 1477 N N . PRO B 1 56 ? -7.371 0.592 -17.5 1 98.12 56 PRO B N 1
ATOM 1478 C CA . PRO B 1 56 ? -7.777 0.439 -16.094 1 98.12 56 PRO B CA 1
ATOM 1479 C C . PRO B 1 56 ? -9.141 -0.228 -15.953 1 98.12 56 PRO B C 1
ATOM 1481 O O . PRO B 1 56 ? -9.328 -1.085 -15.078 1 98.12 56 PRO B O 1
ATOM 1484 N N . ASP B 1 57 ? -10.031 0.148 -16.797 1 97.75 57 ASP B N 1
ATOM 1485 C CA . ASP B 1 57 ? -11.367 -0.436 -16.75 1 97.75 57 ASP B CA 1
ATOM 1486 C C . ASP B 1 57 ? -11.328 -1.937 -17.016 1 97.75 57 ASP B C 1
ATOM 1488 O O . ASP B 1 57 ? -12.039 -2.713 -16.375 1 97.75 57 ASP B O 1
ATOM 1492 N N . GLU B 1 58 ? -10.578 -2.334 -17.984 1 97.69 58 GLU B N 1
ATOM 1493 C CA . GLU B 1 58 ? -10.438 -3.75 -18.297 1 97.69 58 GLU B CA 1
ATOM 1494 C C . GLU B 1 58 ? -9.82 -4.523 -17.141 1 97.69 58 GLU B C 1
ATOM 1496 O O . GLU B 1 58 ? -10.258 -5.637 -16.828 1 97.69 58 GLU B O 1
ATOM 1501 N N . ILE B 1 59 ? -8.836 -3.932 -16.547 1 98.5 59 ILE B N 1
ATOM 1502 C CA . ILE B 1 59 ? -8.188 -4.559 -15.398 1 98.5 59 ILE B CA 1
ATOM 1503 C C . ILE B 1 59 ? -9.195 -4.746 -14.266 1 98.5 59 ILE B C 1
ATOM 1505 O O . ILE B 1 59 ? -9.328 -5.844 -13.719 1 98.5 59 ILE B O 1
ATOM 1509 N N . VAL B 1 60 ? -9.922 -3.734 -13.883 1 98.31 60 VAL B N 1
ATOM 1510 C CA . VAL B 1 60 ? -10.883 -3.773 -12.789 1 98.31 60 VAL B CA 1
ATOM 1511 C C . VAL B 1 60 ? -11.977 -4.797 -13.094 1 98.31 60 VAL B C 1
ATOM 1513 O O . VAL B 1 60 ? -12.352 -5.594 -12.227 1 98.31 60 VAL B O 1
ATOM 1516 N N . ARG B 1 61 ? -12.422 -4.789 -14.297 1 97.06 61 ARG B N 1
ATOM 1517 C CA . ARG B 1 61 ? -13.461 -5.738 -14.695 1 97.06 61 ARG B CA 1
ATOM 1518 C C . ARG B 1 61 ? -12.961 -7.176 -14.586 1 97.06 61 ARG B C 1
ATOM 1520 O O . ARG B 1 61 ? -13.664 -8.047 -14.078 1 97.06 61 ARG B O 1
ATOM 1527 N N . SER B 1 62 ? -11.781 -7.391 -15.102 1 95.69 62 SER B N 1
ATOM 1528 C CA . SER B 1 62 ? -11.203 -8.727 -15.047 1 95.69 62 SER B CA 1
ATOM 1529 C C . SER B 1 62 ? -11.047 -9.211 -13.609 1 95.69 62 SER B C 1
ATOM 1531 O O . SER B 1 62 ? -11.438 -10.328 -13.281 1 95.69 62 SER B O 1
ATOM 1533 N N . VAL B 1 63 ? -10.5 -8.383 -12.727 1 97.25 63 VAL B N 1
ATOM 1534 C CA . VAL B 1 63 ? -10.266 -8.75 -11.336 1 97.25 63 VAL B CA 1
ATOM 1535 C C . VAL B 1 63 ? -11.594 -8.938 -10.617 1 97.25 63 VAL B C 1
ATOM 1537 O O . VAL B 1 63 ? -11.797 -9.93 -9.906 1 97.25 63 VAL B O 1
ATOM 1540 N N . ASP B 1 64 ? -12.477 -8.055 -10.812 1 93.81 64 ASP B N 1
ATOM 1541 C CA . ASP B 1 64 ? -13.758 -8.086 -10.117 1 93.81 64 ASP B CA 1
ATOM 1542 C C . ASP B 1 64 ? -14.578 -9.305 -10.539 1 93.81 64 ASP B C 1
ATOM 1544 O O . ASP B 1 64 ? -15.352 -9.844 -9.742 1 93.81 64 ASP B O 1
ATOM 1548 N N . SER B 1 65 ? -14.422 -9.758 -11.766 1 93.75 65 SER B N 1
ATOM 1549 C CA . SER B 1 65 ? -15.234 -10.844 -12.289 1 93.75 65 SER B CA 1
ATOM 1550 C C . SER B 1 65 ? -14.664 -12.203 -11.898 1 93.75 65 SER B C 1
ATOM 1552 O O . SER B 1 65 ? -15.414 -13.172 -11.734 1 93.75 65 SER B O 1
ATOM 1554 N N . SER B 1 66 ? -13.383 -12.258 -11.711 1 92.5 66 SER B N 1
ATOM 1555 C CA . SER B 1 66 ? -12.758 -13.578 -11.617 1 92.5 66 SER B CA 1
ATOM 1556 C C . SER B 1 66 ? -12.039 -13.758 -10.289 1 92.5 66 SER B C 1
ATOM 1558 O O . SER B 1 66 ? -11.656 -14.875 -9.938 1 92.5 66 SER B O 1
ATOM 1560 N N . MET B 1 67 ? -11.867 -12.703 -9.555 1 97.12 67 MET B N 1
ATOM 1561 C CA . MET B 1 67 ? -11.07 -12.742 -8.336 1 97.12 67 MET B CA 1
ATOM 1562 C C . MET B 1 67 ? -11.719 -11.906 -7.234 1 97.12 67 MET B C 1
ATOM 1564 O O . MET B 1 67 ? -12.742 -11.258 -7.457 1 97.12 67 MET B O 1
ATOM 1568 N N . GLU B 1 68 ? -11.211 -12.055 -6.082 1 97.5 68 GLU B N 1
ATOM 1569 C CA . GLU B 1 68 ? -11.625 -11.273 -4.926 1 97.5 68 GLU B CA 1
ATOM 1570 C C . GLU B 1 68 ? -10.547 -10.266 -4.523 1 97.5 68 GLU B C 1
ATOM 1572 O O . GLU B 1 68 ? -9.391 -10.641 -4.316 1 97.5 68 GLU B O 1
ATOM 1577 N N . VAL B 1 69 ? -10.93 -9.008 -4.477 1 98.62 69 VAL B N 1
ATOM 1578 C CA . VAL B 1 69 ? -9.961 -8.016 -4 1 98.62 69 VAL B CA 1
ATOM 1579 C C . VAL B 1 69 ? -9.867 -8.086 -2.477 1 98.62 69 VAL B C 1
ATOM 1581 O O . VAL B 1 69 ? -10.883 -8.008 -1.781 1 98.62 69 VAL B O 1
ATOM 1584 N N . LEU B 1 70 ? -8.734 -8.281 -1.958 1 98.62 70 LEU B N 1
ATOM 1585 C CA . LEU B 1 70 ? -8.477 -8.305 -0.521 1 98.62 70 LEU B CA 1
ATOM 1586 C C . LEU B 1 70 ? -8.023 -6.934 -0.03 1 98.62 70 LEU B C 1
ATOM 1588 O O . LEU B 1 70 ? -6.934 -6.477 -0.38 1 98.62 70 LEU B O 1
ATOM 1592 N N . GLU B 1 71 ? -8.828 -6.348 0.795 1 98.56 71 GLU B N 1
ATOM 1593 C CA . GLU B 1 71 ? -8.539 -5 1.273 1 98.56 71 GLU B CA 1
ATOM 1594 C C . GLU B 1 71 ? -7.312 -4.992 2.186 1 98.56 71 GLU B C 1
ATOM 1596 O O . GLU B 1 71 ? -7.086 -5.941 2.936 1 98.56 71 GLU B O 1
ATOM 1601 N N . THR B 1 72 ? -6.543 -3.973 2.061 1 98.81 72 THR B N 1
ATOM 1602 C CA . THR B 1 72 ? -5.438 -3.732 2.982 1 98.81 72 THR B CA 1
ATOM 1603 C C . THR B 1 72 ? -5.887 -2.852 4.145 1 98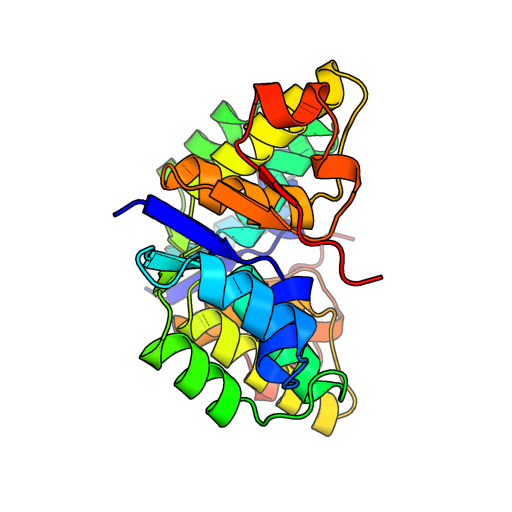.81 72 THR B C 1
ATOM 1605 O O . THR B 1 72 ? -6.176 -1.668 3.961 1 98.81 72 THR B O 1
ATOM 1608 N N . GLY B 1 73 ? -5.98 -3.422 5.289 1 98.56 73 GLY B N 1
ATOM 1609 C CA . GLY B 1 73 ? -6.422 -2.709 6.477 1 98.56 73 GLY B CA 1
ATOM 1610 C C . GLY B 1 73 ? -5.402 -2.742 7.602 1 98.56 73 GLY B C 1
ATOM 1611 O O . GLY B 1 73 ? -4.211 -2.955 7.363 1 98.56 73 GLY B O 1
ATOM 1612 N N . MET B 1 74 ? -5.898 -2.381 8.75 1 98.19 74 MET B N 1
ATOM 1613 C CA . MET B 1 74 ? -5.051 -2.361 9.938 1 98.19 74 MET B CA 1
ATOM 1614 C C . MET B 1 74 ? -4.438 -3.734 10.195 1 98.19 74 MET B C 1
ATOM 1616 O O . MET B 1 74 ? -3.236 -3.846 10.453 1 98.19 74 MET B O 1
ATOM 1620 N N . GLU B 1 75 ? -5.27 -4.719 10.078 1 98.31 75 GLU B N 1
ATOM 1621 C CA . GLU B 1 75 ? -4.785 -6.074 10.336 1 98.31 75 GLU B CA 1
ATOM 1622 C C . GLU B 1 75 ? -3.709 -6.473 9.336 1 98.31 75 GLU B C 1
ATOM 1624 O O . GLU B 1 75 ? -2.719 -7.113 9.695 1 98.31 75 GLU B O 1
ATOM 1629 N N . THR B 1 76 ? -3.889 -6.129 8.102 1 98.88 76 THR B N 1
ATOM 1630 C CA . THR B 1 76 ? -2.879 -6.426 7.09 1 98.88 76 THR B CA 1
ATOM 1631 C C . THR B 1 76 ? -1.548 -5.77 7.441 1 98.88 76 THR B C 1
ATOM 1633 O O . THR B 1 76 ? -0.49 -6.387 7.316 1 98.88 76 THR B O 1
ATOM 1636 N N . ALA B 1 77 ? -1.606 -4.504 7.836 1 98.81 77 ALA B N 1
ATOM 1637 C CA . ALA B 1 77 ? -0.406 -3.752 8.195 1 98.81 77 ALA B CA 1
ATOM 1638 C C . ALA B 1 77 ? 0.324 -4.41 9.359 1 98.81 77 ALA B C 1
ATOM 1640 O O . ALA B 1 77 ? 1.55 -4.547 9.336 1 98.81 77 ALA B O 1
ATOM 1641 N N . ILE B 1 78 ? -0.425 -4.844 10.312 1 98.62 78 ILE B N 1
ATOM 1642 C CA . ILE B 1 78 ? 0.147 -5.492 11.492 1 98.62 78 ILE B CA 1
ATOM 1643 C C . ILE B 1 78 ? 0.794 -6.816 11.086 1 98.62 78 ILE B C 1
ATOM 1645 O O . ILE B 1 78 ? 1.943 -7.086 11.445 1 98.62 78 ILE B O 1
ATOM 1649 N N . GLU B 1 79 ? 0.055 -7.613 10.328 1 98.69 79 GLU B N 1
ATOM 1650 C CA . GLU B 1 79 ? 0.583 -8.883 9.852 1 98.69 79 GLU B CA 1
ATOM 1651 C C . GLU B 1 79 ? 1.872 -8.688 9.055 1 98.69 79 GLU B C 1
ATOM 1653 O O . GLU B 1 79 ? 2.803 -9.492 9.164 1 98.69 79 GLU B O 1
ATOM 1658 N N . ALA B 1 80 ? 1.906 -7.684 8.242 1 98.88 80 ALA B N 1
ATOM 1659 C CA . ALA B 1 80 ? 3.088 -7.406 7.43 1 98.88 80 ALA B CA 1
ATOM 1660 C C . ALA B 1 80 ? 4.301 -7.109 8.305 1 98.88 80 ALA B C 1
ATOM 1662 O O . ALA B 1 80 ? 5.402 -7.598 8.039 1 98.88 80 ALA B O 1
ATOM 1663 N N . GLN B 1 81 ? 4.086 -6.242 9.281 1 98.81 81 GLN B N 1
ATOM 1664 C CA . GLN B 1 81 ? 5.168 -5.914 10.203 1 98.81 81 GLN B CA 1
ATOM 1665 C C . GLN B 1 81 ? 5.66 -7.16 10.938 1 98.81 81 GLN B C 1
ATOM 1667 O O . GLN B 1 81 ? 6.867 -7.363 11.086 1 98.81 81 GLN B O 1
ATOM 1672 N N . GLU B 1 82 ? 4.777 -7.977 11.422 1 98.5 82 GLU B N 1
ATOM 1673 C CA . GLU B 1 82 ? 5.137 -9.203 12.133 1 98.5 82 GLU B CA 1
ATOM 1674 C C . GLU B 1 82 ? 5.879 -10.172 11.211 1 98.5 82 GLU B C 1
ATOM 1676 O O . GLU B 1 82 ? 6.867 -10.789 11.625 1 98.5 82 GLU B O 1
ATOM 1681 N N . LEU B 1 83 ? 5.375 -10.305 10.039 1 98.5 83 LEU B N 1
ATOM 1682 C CA . LEU B 1 83 ? 6.047 -11.148 9.055 1 98.5 83 LEU B CA 1
ATOM 1683 C C . LEU B 1 83 ? 7.473 -10.672 8.812 1 98.5 83 LEU B C 1
ATOM 1685 O O . LEU B 1 83 ? 8.414 -11.469 8.859 1 98.5 83 LEU B O 1
ATOM 1689 N N . GLN B 1 84 ? 7.613 -9.352 8.523 1 98.5 84 GLN B N 1
ATOM 1690 C CA . GLN B 1 84 ? 8.938 -8.812 8.234 1 98.5 84 GLN B CA 1
ATOM 1691 C C . GLN B 1 84 ? 9.867 -8.977 9.422 1 98.5 84 GLN B C 1
ATOM 1693 O O . GLN B 1 84 ? 11.047 -9.297 9.258 1 98.5 84 GLN B O 1
ATOM 1698 N N . ALA B 1 85 ? 9.344 -8.781 10.594 1 98.44 85 ALA B N 1
ATOM 1699 C CA . ALA B 1 85 ? 10.141 -8.969 11.805 1 98.44 85 ALA B CA 1
ATOM 1700 C C . ALA B 1 85 ? 10.641 -10.406 11.906 1 98.44 85 ALA B C 1
ATOM 1702 O O . ALA B 1 85 ? 11.812 -10.641 12.211 1 98.44 85 ALA B O 1
ATOM 1703 N N . ALA B 1 86 ? 9.773 -11.344 11.688 1 97.88 86 ALA B N 1
ATOM 1704 C CA . ALA B 1 86 ? 10.133 -12.758 11.742 1 97.88 86 ALA B CA 1
ATOM 1705 C C . ALA B 1 86 ? 11.195 -13.094 10.695 1 97.88 86 ALA B C 1
ATOM 1707 O O . ALA B 1 86 ? 12.141 -13.836 10.977 1 97.88 86 ALA B O 1
ATOM 1708 N N . LEU B 1 87 ? 11.039 -12.578 9.508 1 97.19 87 LEU B N 1
ATOM 1709 C CA . LEU B 1 87 ? 11.984 -12.844 8.422 1 97.19 87 LEU B CA 1
ATOM 1710 C C . LEU B 1 87 ? 13.344 -12.227 8.727 1 97.19 87 LEU B C 1
ATOM 1712 O O . LEU B 1 87 ? 14.383 -12.836 8.453 1 97.19 87 LEU B O 1
ATOM 1716 N N . LEU B 1 88 ? 13.32 -11.031 9.234 1 96.81 88 LEU B N 1
ATOM 1717 C CA . LEU B 1 88 ? 14.555 -10.367 9.625 1 96.81 88 LEU B CA 1
ATOM 1718 C C . LEU B 1 88 ? 15.328 -11.211 10.633 1 96.81 88 LEU B C 1
ATOM 1720 O O . LEU B 1 88 ? 16.547 -11.359 10.508 1 96.81 88 LEU B O 1
ATOM 1724 N N . SER B 1 89 ? 14.602 -11.75 11.586 1 95.94 89 SER B N 1
ATOM 1725 C CA . SER B 1 89 ? 15.227 -12.555 12.633 1 95.94 89 SER B CA 1
ATOM 1726 C C . SER B 1 89 ? 15.828 -13.828 12.062 1 95.94 89 SER B C 1
ATOM 1728 O O . SER B 1 89 ? 16.703 -14.438 12.68 1 95.94 89 SER B O 1
ATOM 1730 N N . ARG B 1 90 ? 15.383 -14.203 10.891 1 93.94 90 ARG B N 1
ATOM 1731 C CA . ARG B 1 90 ? 15.867 -15.414 10.234 1 93.94 90 ARG B CA 1
ATOM 1732 C C . ARG B 1 90 ? 16.891 -15.078 9.148 1 93.94 90 ARG B C 1
ATOM 1734 O O . ARG B 1 90 ? 17.312 -15.961 8.406 1 93.94 90 ARG B O 1
ATOM 1741 N N . GLY B 1 91 ? 17.25 -13.781 8.961 1 94.38 91 GLY B N 1
ATOM 1742 C CA . GLY B 1 91 ? 18.234 -13.336 7.988 1 94.38 91 GLY B CA 1
ATOM 1743 C C . GLY B 1 91 ? 17.719 -13.367 6.562 1 94.38 91 GLY B C 1
ATOM 1744 O O . GLY B 1 91 ? 18.5 -13.453 5.613 1 94.38 91 GLY B O 1
ATOM 1745 N N . ALA B 1 92 ? 16.375 -13.352 6.363 1 94.25 92 ALA B N 1
ATOM 1746 C CA . ALA B 1 92 ? 15.773 -13.453 5.031 1 94.25 92 ALA B CA 1
ATOM 1747 C C . ALA B 1 92 ? 14.719 -12.375 4.816 1 94.25 92 ALA B C 1
ATOM 1749 O O . ALA B 1 92 ? 13.586 -12.68 4.422 1 94.25 92 ALA B O 1
ATOM 1750 N N . PRO B 1 93 ? 15.055 -11.141 5.121 1 95.19 93 PRO B N 1
ATOM 1751 C CA . PRO B 1 93 ? 14.07 -10.086 4.895 1 95.19 93 PRO B CA 1
ATOM 1752 C C . PRO B 1 93 ? 13.664 -9.961 3.428 1 95.19 93 PRO B C 1
ATOM 1754 O O . PRO B 1 93 ? 14.406 -10.383 2.539 1 95.19 93 PRO B O 1
ATOM 1757 N N . VAL B 1 94 ? 12.508 -9.453 3.191 1 96.19 94 VAL B N 1
ATOM 1758 C CA . VAL B 1 94 ? 12.008 -9.219 1.84 1 96.19 94 VAL B CA 1
ATOM 1759 C C . VAL B 1 94 ? 11.703 -7.734 1.657 1 96.19 94 VAL B C 1
ATOM 1761 O O . VAL B 1 94 ? 11.773 -6.957 2.611 1 96.19 94 VAL B O 1
ATOM 1764 N N . ASP B 1 95 ? 11.438 -7.34 0.441 1 96.44 95 ASP B N 1
ATOM 1765 C CA . ASP B 1 95 ? 10.961 -5.988 0.177 1 96.44 95 ASP B CA 1
ATOM 1766 C C . ASP B 1 95 ? 9.695 -5.684 0.979 1 96.44 95 ASP B C 1
ATOM 1768 O O . ASP B 1 95 ? 8.82 -6.543 1.119 1 96.44 95 ASP B O 1
ATOM 1772 N N . GLN B 1 96 ? 9.648 -4.488 1.499 1 97.19 96 GLN B N 1
ATOM 1773 C CA . GLN B 1 96 ? 8.562 -4.137 2.412 1 97.19 96 GLN B CA 1
ATOM 1774 C C . GLN B 1 96 ? 7.203 -4.285 1.739 1 97.19 96 GLN B C 1
ATOM 1776 O O . GLN B 1 96 ? 6.25 -4.773 2.354 1 97.19 96 GLN B O 1
ATOM 1781 N N . LEU B 1 97 ? 7.086 -3.871 0.455 1 97.25 97 LEU B N 1
ATOM 1782 C CA . LEU B 1 97 ? 5.805 -4.016 -0.228 1 97.25 97 LEU B CA 1
ATOM 1783 C C . LEU B 1 97 ? 5.488 -5.484 -0.482 1 97.25 97 LEU B C 1
ATOM 1785 O O . LEU B 1 97 ? 4.324 -5.891 -0.436 1 97.25 97 LEU B O 1
ATOM 1789 N N . ASP B 1 98 ? 6.492 -6.285 -0.751 1 97.62 98 ASP B N 1
ATOM 1790 C CA . ASP B 1 98 ? 6.285 -7.727 -0.885 1 97.62 98 ASP B CA 1
ATOM 1791 C C . ASP B 1 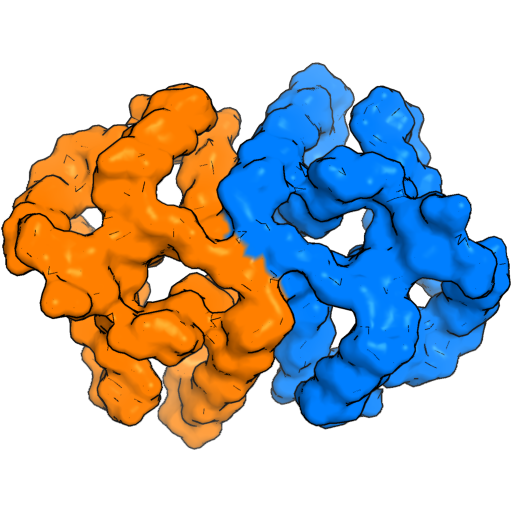98 ? 5.758 -8.328 0.414 1 97.62 98 ASP B C 1
ATOM 1793 O O . ASP B 1 98 ? 4.883 -9.195 0.391 1 97.62 98 ASP B O 1
ATOM 1797 N N . ALA B 1 99 ? 6.355 -7.84 1.526 1 98.38 99 ALA B N 1
ATOM 1798 C CA . ALA B 1 99 ? 5.867 -8.297 2.824 1 98.38 99 ALA B CA 1
ATOM 1799 C C . ALA B 1 99 ? 4.398 -7.926 3.02 1 98.38 99 ALA B C 1
ATOM 1801 O O . ALA B 1 99 ? 3.619 -8.719 3.553 1 98.38 99 ALA B O 1
ATOM 1802 N N . LEU B 1 100 ? 4.039 -6.758 2.604 1 98.75 100 LEU B N 1
ATOM 1803 C CA . LEU B 1 100 ? 2.658 -6.301 2.74 1 98.75 100 LEU B CA 1
ATOM 1804 C C . LEU B 1 100 ? 1.717 -7.16 1.901 1 98.75 100 LEU B C 1
ATOM 1806 O O . LEU B 1 100 ? 0.639 -7.543 2.365 1 98.75 100 LEU B O 1
ATOM 1810 N N . ILE B 1 101 ? 2.07 -7.426 0.71 1 98.75 101 ILE B N 1
ATOM 1811 C CA . ILE B 1 101 ? 1.257 -8.25 -0.177 1 98.75 101 ILE B CA 1
ATOM 1812 C C . ILE B 1 101 ? 1.152 -9.664 0.384 1 98.75 101 ILE B C 1
ATOM 1814 O O . ILE B 1 101 ? 0.064 -10.242 0.431 1 98.75 101 ILE B O 1
ATOM 1818 N N . ALA B 1 102 ? 2.258 -10.219 0.82 1 98.75 102 ALA B N 1
ATOM 1819 C CA . ALA B 1 102 ? 2.275 -11.547 1.426 1 98.75 102 ALA B CA 1
ATOM 1820 C C . ALA B 1 102 ? 1.408 -11.594 2.682 1 98.75 102 ALA B C 1
ATOM 1822 O O . ALA B 1 102 ? 0.772 -12.609 2.969 1 98.75 102 ALA B O 1
ATOM 1823 N N . ALA B 1 103 ? 1.408 -10.516 3.445 1 98.81 103 ALA B N 1
ATOM 1824 C CA . ALA B 1 103 ? 0.645 -10.43 4.688 1 98.81 103 ALA B CA 1
ATOM 1825 C C . ALA B 1 103 ? -0.846 -10.633 4.43 1 98.81 103 ALA B C 1
ATOM 1827 O O . ALA B 1 103 ? -1.569 -11.133 5.293 1 98.81 103 ALA B O 1
ATOM 1828 N N . ALA B 1 104 ? -1.324 -10.242 3.262 1 98.75 104 ALA B N 1
ATOM 1829 C CA . ALA B 1 104 ? -2.717 -10.5 2.906 1 98.75 104 ALA B CA 1
ATOM 1830 C C . ALA B 1 104 ? -3.02 -11.992 2.926 1 98.75 104 ALA B C 1
ATOM 1832 O O . ALA B 1 104 ? -4.109 -12.406 3.33 1 98.75 104 ALA B O 1
ATOM 1833 N N . ALA B 1 105 ? -2.074 -12.805 2.453 1 98.56 105 ALA B N 1
ATOM 1834 C CA . ALA B 1 105 ? -2.256 -14.258 2.5 1 98.56 105 ALA B CA 1
ATOM 1835 C C . ALA B 1 105 ? -2.334 -14.75 3.941 1 98.56 105 ALA B C 1
ATOM 1837 O O . ALA B 1 105 ? -3.201 -15.562 4.281 1 98.56 105 ALA B O 1
ATOM 1838 N N . LEU B 1 106 ? -1.468 -14.258 4.781 1 98.38 106 LEU B N 1
ATOM 1839 C CA . LEU B 1 106 ? -1.466 -14.656 6.188 1 98.38 106 LEU B CA 1
ATOM 1840 C C . LEU B 1 106 ? -2.775 -14.266 6.863 1 98.38 106 LEU B C 1
ATOM 1842 O O . LEU B 1 106 ? -3.385 -15.078 7.562 1 98.38 106 LEU B O 1
ATOM 1846 N N . GLU B 1 107 ? -3.174 -13.047 6.645 1 98.31 107 GLU B N 1
ATOM 1847 C CA . GLU B 1 107 ? -4.387 -12.516 7.258 1 98.31 107 GLU B CA 1
ATOM 1848 C C . GLU B 1 107 ? -5.602 -13.375 6.91 1 98.31 107 GLU B C 1
ATOM 1850 O O . GLU B 1 107 ? -6.488 -13.57 7.746 1 98.31 107 GLU B O 1
ATOM 1855 N N . HIS B 1 108 ? -5.613 -13.891 5.734 1 98.12 108 HIS B N 1
ATOM 1856 C CA . HIS B 1 108 ? -6.805 -14.578 5.25 1 98.12 108 HIS B CA 1
ATOM 1857 C C . HIS B 1 108 ? -6.605 -16.094 5.242 1 98.12 108 HIS B C 1
ATOM 1859 O O . HIS B 1 108 ? -7.465 -16.828 4.758 1 98.12 108 HIS B O 1
ATOM 1865 N N . GLY B 1 109 ? -5.512 -16.516 5.727 1 97.31 109 GLY B N 1
ATOM 1866 C CA . GLY B 1 109 ? -5.238 -17.938 5.773 1 97.31 109 GLY B CA 1
ATOM 1867 C C . GLY B 1 109 ? -5.051 -18.562 4.402 1 97.31 109 GLY B C 1
ATOM 1868 O O . GLY B 1 109 ? -5.477 -19.688 4.164 1 97.31 109 GLY B O 1
ATOM 1869 N N . GLY B 1 110 ? -4.504 -17.812 3.469 1 98.12 110 GLY B N 1
ATOM 1870 C CA . GLY B 1 110 ? -4.336 -18.266 2.1 1 98.12 110 GLY B CA 1
ATOM 1871 C C . GLY B 1 110 ? -2.9 -18.625 1.764 1 98.12 110 GLY B C 1
ATOM 1872 O O . GLY B 1 110 ? -2.012 -18.516 2.609 1 98.12 110 GLY B O 1
ATOM 1873 N N . THR B 1 111 ? -2.699 -19.141 0.576 1 98.62 111 THR B N 1
ATOM 1874 C CA . THR B 1 111 ? -1.393 -19.453 0.006 1 98.62 111 THR B CA 1
ATOM 1875 C C . THR B 1 111 ? -0.919 -18.312 -0.901 1 98.62 111 THR B C 1
ATOM 1877 O O . THR B 1 111 ? -1.672 -17.844 -1.754 1 98.62 111 THR B O 1
ATOM 1880 N N . PHE B 1 112 ? 0.316 -17.922 -0.708 1 98.75 112 PHE B N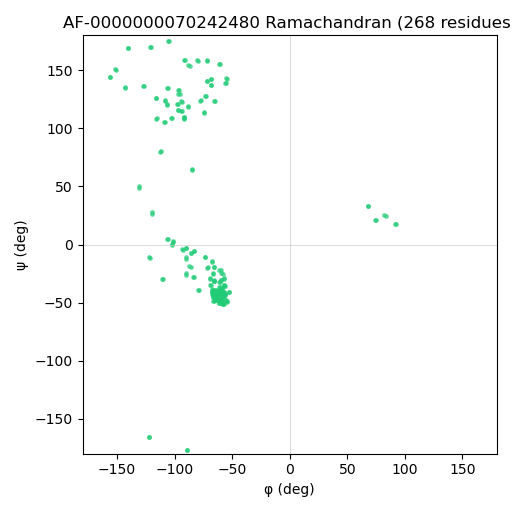 1
ATOM 1881 C CA . PHE B 1 112 ? 0.867 -16.781 -1.442 1 98.75 112 PHE B CA 1
ATOM 1882 C C . PHE B 1 112 ? 1.544 -17.25 -2.727 1 98.75 112 PHE B C 1
ATOM 1884 O O . PHE B 1 112 ? 2.584 -17.906 -2.682 1 98.75 112 PHE B O 1
ATOM 1891 N N . ALA B 1 113 ? 0.938 -16.969 -3.848 1 98.69 113 ALA B N 1
ATOM 1892 C CA . ALA B 1 113 ? 1.532 -17.281 -5.145 1 98.69 113 ALA B CA 1
ATOM 1893 C C . ALA B 1 113 ? 2.42 -16.141 -5.629 1 98.69 113 ALA B C 1
ATOM 1895 O O . ALA B 1 113 ? 1.934 -15.031 -5.891 1 98.69 113 ALA B O 1
ATOM 1896 N N . THR B 1 114 ? 3.654 -16.406 -5.801 1 98.31 114 THR B N 1
ATOM 1897 C CA . THR B 1 114 ? 4.574 -15.312 -6.098 1 98.31 114 THR B CA 1
ATOM 1898 C C . THR B 1 114 ? 5.746 -15.805 -6.938 1 98.31 114 THR B C 1
ATOM 1900 O O . THR B 1 114 ? 6.137 -16.969 -6.848 1 98.31 114 THR B O 1
ATOM 1903 N N . ALA B 1 115 ? 6.27 -14.914 -7.75 1 97.38 115 ALA B N 1
ATOM 1904 C CA . ALA B 1 115 ? 7.457 -15.188 -8.547 1 97.38 115 ALA B CA 1
ATOM 1905 C C . ALA B 1 115 ? 8.727 -14.75 -7.82 1 97.38 115 ALA B C 1
ATOM 1907 O O . ALA B 1 115 ? 9.836 -14.953 -8.312 1 97.38 115 ALA B O 1
ATOM 1908 N N . GLU B 1 116 ? 8.562 -14.109 -6.645 1 96.25 116 GLU B N 1
ATOM 1909 C CA . GLU B 1 116 ? 9.719 -13.633 -5.891 1 96.25 116 GLU B CA 1
ATOM 1910 C C . GLU B 1 116 ? 10.445 -14.789 -5.215 1 96.25 116 GLU B C 1
ATOM 1912 O O . GLU B 1 116 ? 9.945 -15.359 -4.238 1 96.25 116 GLU B O 1
ATOM 1917 N N . LYS B 1 117 ? 11.641 -15.039 -5.66 1 95.19 117 LYS B N 1
ATOM 1918 C CA . LYS B 1 117 ? 12.383 -16.234 -5.27 1 95.19 117 LYS B CA 1
ATOM 1919 C C . LYS B 1 117 ? 12.75 -16.203 -3.789 1 95.19 117 LYS B C 1
ATOM 1921 O O . LYS B 1 117 ? 12.945 -17.234 -3.164 1 95.19 117 LYS B O 1
ATOM 1926 N N . GLN B 1 118 ? 12.844 -15.055 -3.232 1 95.12 118 GLN B N 1
ATOM 1927 C CA . GLN B 1 118 ? 13.133 -14.922 -1.809 1 95.12 118 GLN B CA 1
ATOM 1928 C C . GLN B 1 118 ? 12.078 -15.641 -0.964 1 95.12 118 GLN B C 1
ATOM 1930 O O . GLN B 1 118 ? 12.375 -16.094 0.143 1 95.12 118 GLN B O 1
ATOM 1935 N N . PHE B 1 119 ? 10.875 -15.812 -1.474 1 97.44 119 PHE B N 1
ATOM 1936 C CA . PHE B 1 119 ? 9.789 -16.438 -0.733 1 97.44 119 PHE B CA 1
ATOM 1937 C C . PHE B 1 119 ? 9.852 -17.953 -0.871 1 97.44 119 PHE B C 1
ATOM 1939 O O . PHE B 1 119 ? 9.109 -18.688 -0.199 1 97.44 119 PHE B O 1
ATOM 1946 N N . TRP B 1 120 ? 10.75 -18.438 -1.727 1 96.44 120 TRP B N 1
ATOM 1947 C CA . TRP B 1 120 ? 10.758 -19.875 -2.041 1 96.44 120 TRP B CA 1
ATOM 1948 C C . TRP B 1 120 ? 11.664 -20.625 -1.076 1 96.44 120 TRP B C 1
ATOM 1950 O O . TRP B 1 120 ? 11.711 -21.859 -1.103 1 96.44 120 TRP B O 1
ATOM 1960 N N . THR B 1 121 ? 12.305 -19.922 -0.213 1 95.25 121 THR B N 1
ATOM 1961 C CA . THR B 1 121 ? 13.258 -20.562 0.695 1 95.25 121 THR B CA 1
ATOM 1962 C C . THR B 1 121 ? 12.523 -21.219 1.859 1 95.25 121 THR B C 1
ATOM 1964 O O . THR B 1 121 ? 11.43 -20.797 2.23 1 95.25 121 THR B O 1
ATOM 1967 N N . ASP B 1 122 ? 13.18 -22.172 2.504 1 94.19 122 ASP B N 1
ATOM 1968 C CA . ASP B 1 122 ? 12.609 -22.891 3.635 1 94.19 122 ASP B CA 1
ATOM 1969 C C . ASP B 1 122 ? 12.336 -21.953 4.805 1 94.19 122 ASP B C 1
ATOM 1971 O O . ASP B 1 122 ? 11.312 -22.078 5.484 1 94.19 122 ASP B O 1
ATOM 1975 N N . ASP B 1 123 ? 13.211 -21.047 5.062 1 92.31 123 ASP B N 1
ATOM 1976 C CA . ASP B 1 123 ? 13.086 -20.109 6.18 1 92.31 123 ASP B CA 1
ATOM 1977 C C . ASP B 1 123 ? 11.797 -19.297 6.066 1 92.31 123 ASP B C 1
ATOM 1979 O O . ASP B 1 123 ? 11.133 -19.031 7.07 1 92.31 123 ASP B O 1
ATOM 1983 N N . VAL B 1 124 ? 11.438 -18.922 4.844 1 95 124 VAL B N 1
ATOM 1984 C CA . VAL B 1 124 ? 10.234 -18.125 4.621 1 95 124 VAL B CA 1
ATOM 1985 C C . VAL B 1 124 ? 9 -19.031 4.672 1 95 124 VAL B C 1
ATOM 1987 O O . VAL B 1 124 ? 7.98 -18.672 5.262 1 95 124 VAL B O 1
ATOM 1990 N N . GLN B 1 125 ? 9.109 -20.219 4.121 1 95.38 125 GLN B N 1
ATOM 1991 C CA . GLN B 1 125 ? 7.969 -21.109 3.992 1 95.38 125 GLN B CA 1
ATOM 1992 C C . GLN B 1 125 ? 7.594 -21.719 5.34 1 95.38 125 GLN B C 1
ATOM 1994 O O . GLN B 1 125 ? 6.516 -22.312 5.484 1 95.38 125 GLN B O 1
ATOM 1999 N N . GLU B 1 126 ? 8.469 -21.547 6.355 1 95.25 126 GLU B N 1
ATOM 2000 C CA . GLU B 1 126 ? 8.117 -21.922 7.727 1 95.25 126 GLU B CA 1
ATOM 2001 C C . GLU B 1 126 ? 7.086 -20.969 8.305 1 95.25 126 GLU B C 1
ATOM 2003 O O . GLU B 1 126 ? 6.379 -21.297 9.258 1 95.25 126 GLU B O 1
ATOM 2008 N N . ILE B 1 127 ? 6.969 -19.797 7.715 1 96.19 127 ILE B N 1
ATOM 2009 C CA . ILE B 1 127 ? 6.145 -18.75 8.305 1 96.19 127 ILE B CA 1
ATOM 2010 C C . ILE B 1 127 ? 4.906 -18.516 7.438 1 96.19 127 ILE B C 1
ATOM 2012 O O . ILE B 1 127 ? 3.852 -18.125 7.945 1 96.19 127 ILE B O 1
ATOM 2016 N N . ILE B 1 128 ? 5.035 -18.75 6.145 1 97.44 128 ILE B N 1
ATOM 2017 C CA . ILE B 1 128 ? 3.963 -18.469 5.195 1 97.44 128 ILE B CA 1
ATOM 2018 C C . ILE B 1 128 ? 3.939 -19.547 4.109 1 97.44 128 ILE B C 1
ATOM 2020 O O . ILE B 1 128 ? 4.992 -19.984 3.645 1 97.44 128 ILE B O 1
ATOM 2024 N N . GLN B 1 129 ? 2.725 -20.016 3.803 1 97.88 129 GLN B N 1
ATOM 2025 C CA . GLN B 1 129 ? 2.576 -20.969 2.711 1 97.88 129 GLN B CA 1
ATOM 2026 C C . GLN B 1 129 ? 2.75 -20.297 1.355 1 97.88 129 GLN B C 1
ATOM 2028 O O . GLN B 1 129 ? 2.109 -19.281 1.078 1 97.88 129 GLN B O 1
ATOM 2033 N N . VAL B 1 130 ? 3.639 -20.875 0.527 1 98.19 130 VAL B N 1
ATOM 2034 C CA . VAL B 1 130 ? 3.979 -20.234 -0.74 1 98.19 130 VAL B CA 1
ATOM 2035 C C . VAL B 1 130 ? 3.789 -21.234 -1.886 1 98.19 130 VAL B C 1
ATOM 2037 O O . VAL B 1 130 ? 4.09 -22.422 -1.744 1 98.19 130 VAL B O 1
ATOM 2040 N N . GLU B 1 131 ? 3.209 -20.781 -2.932 1 98.06 131 GLU B N 1
ATOM 2041 C CA . GLU B 1 131 ? 3.195 -21.484 -4.215 1 98.06 131 GLU B CA 1
ATOM 2042 C C . GLU B 1 131 ? 4.082 -20.766 -5.234 1 98.06 131 GLU B C 1
ATOM 2044 O O . GLU B 1 131 ? 3.719 -19.719 -5.758 1 98.06 131 GLU B O 1
ATOM 2049 N N . PRO B 1 132 ? 5.23 -21.344 -5.504 1 97.75 132 PRO B N 1
ATOM 2050 C CA . PRO B 1 132 ? 6.172 -20.703 -6.418 1 97.75 132 PRO B CA 1
ATOM 2051 C C . PRO B 1 132 ? 5.637 -20.594 -7.844 1 97.75 132 PRO B C 1
ATOM 2053 O O . PRO B 1 132 ? 5.168 -21.594 -8.406 1 97.75 132 PRO B O 1
ATOM 2056 N N . TYR B 1 133 ? 5.602 -19.391 -8.32 1 98 133 TYR B N 1
ATOM 2057 C CA . TYR B 1 133 ? 5.348 -19.109 -9.727 1 98 133 TYR B CA 1
ATOM 2058 C C . TYR B 1 133 ? 6.641 -18.75 -10.453 1 98 133 TYR B C 1
ATOM 2060 O O . TYR B 1 133 ? 7.207 -17.672 -10.234 1 98 133 TYR B O 1
ATOM 2068 N N . ASP B 1 134 ? 7.195 -19.578 -11.336 1 94.62 134 ASP B N 1
ATOM 2069 C CA . ASP B 1 134 ? 8.508 -19.406 -11.953 1 94.62 134 ASP B CA 1
ATOM 2070 C C . ASP B 1 134 ? 8.383 -19.109 -13.445 1 94.62 134 ASP B C 1
ATOM 2072 O O . ASP B 1 134 ? 8.672 -19.969 -14.281 1 94.62 134 ASP B O 1
ATOM 2076 N N . PRO B 1 135 ? 8.078 -17.781 -13.789 1 85.31 135 PRO B N 1
ATOM 2077 C CA . PRO B 1 135 ? 7.922 -17.469 -15.211 1 85.31 135 PRO B CA 1
ATOM 2078 C C . PRO B 1 135 ? 9.242 -17.141 -15.891 1 85.31 135 PRO B C 1
ATOM 2080 O O . PRO B 1 135 ? 9.305 -17.047 -17.125 1 85.31 135 PRO B O 1
ATOM 2083 N N . TYR B 1 136 ? 10.281 -16.781 -15.164 1 78 136 TYR B N 1
ATOM 2084 C CA . TYR B 1 136 ? 11.516 -16.266 -15.75 1 78 136 TYR B CA 1
ATOM 2085 C C . TYR B 1 136 ? 12.688 -17.188 -15.453 1 78 136 TYR B C 1
ATOM 2087 O O . TYR B 1 136 ? 12.719 -17.844 -14.406 1 78 136 TYR B O 1
#

=== Feature glossary ===
The record interleaves many kinds of information about one protein. Here is each kind framed as the question it answers.

Q: What does the local fold look like, residue by residue?
A: The Foldseek 3Di string encodes local tertiary geometry as a 20-letter alphabet — one character per residue — derived from the relative positions of nearby Cα atoms. Unlike the amino-acid sequence, 3Di is a direct function of the 3D structure, so two proteins with the same fold have similar 3Di strings even at low sequence identity.

Q: Which residues are in helices, strands, or loops?
A: The SS8 string is DSSP's per-residue secondary-structure call. α-helix (H) means an i→i+4 H-bond ladder; β-strand (E) means the residue participates in a β-sheet; 3₁₀ (G) and π (I) are tighter and wider helices; T/S are turns/bends; '-' is loop.

Q: How big and how compact is the whole molecule?
A: Radius of gyration (Rg) is the root-mean-square distance of Cα atoms from their centroid — a single number for overall size and compactness. A globular domain of N residues has Rg ≈ 2.2·N^0.38 Å; an extended or disordered chain has a much larger Rg. The Cα contact count is the number of residue pairs whose Cα atoms are within 8 Å and are more than four positions apart in sequence — a standard proxy for tertiary packing density. The bounding box is the smallest axis-aligned box enclosing all Cα atoms.

Q: Where is each backbone atom in 3D?
A: Structure coordinates are given as an mmCIF _atom_site loop: one row per atom with element, residue name, chain id, sequence number, and x/y/z position in Å. Only the four main-chain atoms per residue are included here; side chains are omitted to keep the record compact.

Q: What is the amino-acid chain?
A: Primary structure: the covalent order of the twenty standard amino acids along the backbone. Two proteins with the same sequence will (almost always) fold to the same structure; two with 30% identity often share a fold but not the details.

Q: What if only a Cα trace is available?
A: Three-state secondary structure (P-SEA) collapses the eight DSSP classes into helix (a), strand (b), and coil (c). P-SEA assigns these from Cα geometry alone — distances and angles — without requiring backbone oxygens, so it works on any Cα trace.

Q: What family and function is it annotated with?
A: Database cross-references. InterPro integrates a dozen domain/family signature databases into unified entries with residue-range hits. GO terms attach function/process/location labels with evidence codes. CATH codes position the fold in a four-level structural taxonomy. Organism is the NCBI-taxonomy species name.

Q: How confident is the AlphaFold model at each residue?
A: pLDDT is the predicted lDDT-Cα score: AlphaFold's confidence that the local environment of each residue (all inter-atomic distances within 15 Å) is correctly placed. It is a per-residue number between 0 and 100, with higher meaning more reliable.

Q: How mobile is each atom in the crystal?
A: B-factor (Debye–Waller factor) reflects atomic displacement in the crystal lattice. It is an experimental observable (units Å²), not a prediction; low values mean the atom is pinned down, high values mean it moves or is heterogeneous across the crystal.

Q: Which residues are buried vs exposed?
A: SASA measures how much of the protein is reachable by solvent. It is computed by rolling a water-sized probe over the atomic surface and summing the exposed area (Å²). Per-residue SASA distinguishes core (buried, low SASA) from surface (exposed, high SASA) residues; total SASA is a whole-molecule size measure.

Q: What do the diagnostic plots show?
A: Plot images: a contact map (which residues are close in 3D, as an N×N binary image), a Ramachandran scatter (backbone torsion angles, revealing secondary-structure composition at a glance), and — for AlphaFold structures — a PAE heatmap (pairwise prediction confidence).

Q: What known structures does this most resemble?
A: The Foldseek neighbor list gives the closest experimentally determined structures in the PDB, ranked by structural alignment. TM-score near 1 means near-identical fold; near 0.3 means only rough topology match. This is how one finds what a novel AlphaFold prediction most resembles in the solved-structure universe.

Q: Are the domains correctly placed relative to each other?
A: Predicted aligned error is AlphaFold's pairwise confidence. Unlike pLDDT (per-residue), PAE is per-residue-pair and captures whether two parts of the structure are correctly placed relative to each other. Units are ångströms of expected positional error.

Q: What do the rendered images show?
A: Structure images are PyMOL renders from six orthogonal camera directions. Cartoon representation draws helices as coils and strands as arrows; sticks shows the backbone as bonds; surface shows the solvent-excluded envelope. Rainbow coloring maps sequence position to hue (blue→red, N→C); chain coloring assigns a distinct color per polypeptide.

Q: What are the backbone torsion angles?
A: φ (phi) and ψ (psi) are the two rotatable backbone dihedrals per residue: φ is the C(i-1)–N–Cα–C torsion, ψ is the N–Cα–C–N(i+1) torsion, both in degrees on (−180°, 180°]. α-helical residues cluster near (−60°, −45°); β-strand residues near (−120°, +130°). A Ramachandran plot is simply a scatter of (φ, ψ) for every residue.